Protein AF-A0A954F722-F1 (afdb_monomer)

Mean predicted aligned error: 10.71 Å

Nearest PDB structures (foldseek):
  1pp0-assembly4_D  TM=3.046E-01  e=8.384E-02  Volvariella volvacea
  2rci-assembly1_A  TM=2.139E-01  e=9.956E-02  unclassified
  3hpe-assembly1_B  TM=4.467E-01  e=3.676E+00  Helicobacter pylori
  8kgy-assembly1_D  TM=2.772E-01  e=5.812E+00  Homo sapiens

Solvent-accessible surface area (backbone atoms only — not comparable to full-atom values): 19849 Å² total; per-residue (Å²): 136,84,80,82,87,80,74,80,75,81,79,79,84,46,78,67,56,55,53,49,51,52,50,48,68,52,50,51,56,51,50,52,54,50,50,53,52,50,52,49,52,53,49,54,51,51,50,47,69,60,48,47,59,49,53,28,40,52,39,18,50,52,43,32,51,53,47,37,48,54,52,48,53,52,52,50,55,59,71,68,47,64,76,47,44,61,37,80,46,29,53,40,80,92,74,73,38,81,40,73,18,57,45,61,61,37,73,58,58,89,46,46,65,33,36,38,24,35,44,54,82,64,44,95,77,34,68,76,46,79,32,59,23,52,51,85,75,68,57,70,74,53,51,52,42,54,50,54,46,42,65,57,50,47,50,54,51,53,52,50,59,54,71,72,72,56,95,62,63,58,72,62,53,73,66,35,66,71,55,60,76,68,44,94,42,63,44,68,49,52,36,31,36,49,50,46,33,51,40,62,69,70,68,48,82,60,59,67,69,62,49,51,54,48,36,63,69,52,47,95,38,65,37,64,28,42,48,47,78,49,33,36,52,44,82,30,97,82,75,45,54,26,36,40,38,39,30,47,37,35,38,58,44,52,66,72,85,62,59,86,78,56,62,78,64,55,55,69,55,59,38,74,43,49,36,41,34,36,36,33,35,35,32,61,33,65,61,46,51,49,49,49,57,47,38,75,72,65,46,54,97,70,49,45,82,34,50,70,86,59,69,77,65,83,92,53,47,70,40,70,22,73,25,55,50,56,66,95,53,83,54,57,81,81,71,76,65,100,61,73,54,34,33,35,26,32,32,78,69,70,126

Structure (mmCIF, N/CA/C/O backbone):
data_AF-A0A954F722-F1
#
_entry.id   AF-A0A954F722-F1
#
loop_
_atom_site.group_PDB
_atom_site.id
_atom_site.type_symbol
_atom_site.label_atom_id
_atom_site.label_alt_id
_atom_site.label_comp_id
_atom_site.label_asym_id
_atom_site.label_entity_id
_atom_site.label_seq_id
_atom_site.pdbx_PDB_ins_code
_atom_site.Cartn_x
_atom_site.Cartn_y
_atom_site.Cartn_z
_atom_site.occupancy
_atom_site.B_iso_or_equiv
_atom_site.auth_seq_id
_atom_site.auth_comp_id
_atom_site.auth_asym_id
_atom_site.auth_atom_id
_atom_site.pdbx_PDB_model_num
ATOM 1 N N . MET A 1 1 ? -47.351 -34.836 75.016 1.00 43.53 1 MET A N 1
ATOM 2 C CA . MET A 1 1 ? -48.522 -33.966 75.263 1.00 43.53 1 MET A CA 1
ATOM 3 C C . MET A 1 1 ? -48.034 -32.526 75.286 1.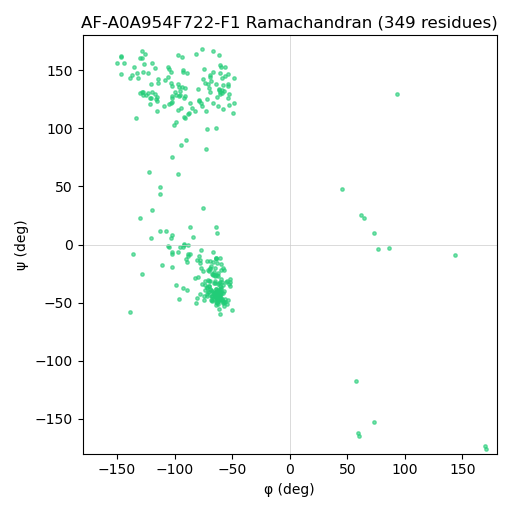00 43.53 1 MET A C 1
ATOM 5 O O . MET A 1 1 ? -47.292 -32.161 76.187 1.00 43.53 1 MET A O 1
ATOM 9 N N . LEU A 1 2 ? -48.337 -31.772 74.229 1.00 39.94 2 LEU A N 1
ATOM 10 C CA . LEU A 1 2 ? -47.940 -30.371 74.043 1.00 39.94 2 LEU A CA 1
ATOM 11 C C . LEU A 1 2 ? -48.764 -29.454 74.969 1.00 39.94 2 LEU A C 1
ATOM 13 O O . LEU A 1 2 ? -49.972 -29.676 75.087 1.00 39.94 2 LEU A O 1
ATOM 17 N N . PRO A 1 3 ? -48.168 -28.431 75.609 1.00 51.38 3 PRO A N 1
ATOM 18 C CA . PRO A 1 3 ? -48.923 -27.454 76.379 1.00 51.38 3 PRO A CA 1
ATOM 19 C C . PRO A 1 3 ? -49.673 -26.487 75.441 1.00 51.38 3 PRO A C 1
ATOM 21 O O . PRO A 1 3 ? -49.230 -26.230 74.319 1.00 51.38 3 PRO A O 1
ATOM 24 N N . PRO A 1 4 ? -50.818 -25.937 75.877 1.00 53.88 4 PRO A N 1
ATOM 25 C CA . PRO A 1 4 ? -51.680 -25.134 75.024 1.00 53.88 4 PRO A CA 1
ATOM 26 C C . PRO A 1 4 ? -51.121 -23.717 74.831 1.00 53.88 4 PRO A C 1
ATOM 28 O O . PRO A 1 4 ? -50.989 -22.939 75.776 1.00 53.88 4 PRO A O 1
ATOM 31 N N . LEU A 1 5 ? -50.884 -23.362 73.566 1.00 51.03 5 LEU A N 1
ATOM 32 C CA . LEU A 1 5 ? -50.462 -22.052 73.038 1.00 51.03 5 LEU A CA 1
ATOM 33 C C . LEU A 1 5 ? -51.484 -20.904 73.242 1.00 51.03 5 LEU A C 1
ATOM 35 O O . LEU A 1 5 ? -51.378 -19.851 72.620 1.00 51.03 5 LEU A O 1
ATOM 39 N N . SER A 1 6 ? -52.488 -21.057 74.111 1.00 50.72 6 SER A N 1
ATOM 40 C CA . SER A 1 6 ? -53.638 -20.141 74.185 1.00 50.72 6 SER A CA 1
ATOM 41 C C . SER A 1 6 ? -53.500 -18.979 75.181 1.00 50.72 6 SER A C 1
ATOM 43 O O . SER A 1 6 ? -54.409 -18.154 75.281 1.00 50.72 6 SER A O 1
ATOM 45 N N . ARG A 1 7 ? -52.383 -18.866 75.918 1.00 49.66 7 ARG A N 1
ATOM 46 C CA . ARG A 1 7 ? -52.214 -17.836 76.968 1.00 49.66 7 ARG A CA 1
ATOM 47 C C . ARG A 1 7 ? -51.353 -16.623 76.604 1.00 49.66 7 ARG A C 1
ATOM 49 O O . ARG A 1 7 ? -51.364 -15.664 77.366 1.00 49.66 7 ARG A O 1
ATOM 56 N N . PHE A 1 8 ? -50.688 -16.589 75.448 1.00 51.56 8 PHE A N 1
ATOM 57 C CA . PHE A 1 8 ? -49.766 -15.485 75.126 1.00 51.56 8 PHE A CA 1
ATOM 58 C C . PHE A 1 8 ? -50.404 -14.258 74.442 1.00 51.56 8 PHE A C 1
ATOM 60 O O . PHE A 1 8 ? -49.762 -13.220 74.335 1.00 51.56 8 PHE A O 1
ATOM 67 N N . LEU A 1 9 ? -51.677 -14.317 74.027 1.00 52.16 9 LEU A N 1
ATOM 68 C CA . LEU A 1 9 ? -52.292 -13.256 73.204 1.00 52.16 9 LEU A CA 1
ATOM 69 C C . LEU A 1 9 ? -53.234 -12.281 73.942 1.00 52.16 9 LEU A C 1
ATOM 71 O O . LEU A 1 9 ? -53.835 -11.426 73.300 1.00 52.16 9 LEU A O 1
ATOM 75 N N . ARG A 1 10 ? -53.379 -12.340 75.276 1.00 50.00 10 ARG A N 1
ATOM 76 C CA . ARG A 1 10 ? -54.323 -11.449 76.004 1.00 50.00 10 ARG A CA 1
ATOM 77 C C . ARG A 1 10 ? -53.739 -10.134 76.543 1.00 50.00 10 ARG A C 1
ATOM 79 O O . ARG A 1 10 ? -54.501 -9.335 77.076 1.00 50.00 10 ARG A O 1
ATOM 86 N N . GLY A 1 11 ? -52.440 -9.874 76.376 1.00 48.88 11 GLY A N 1
ATOM 87 C CA . GLY A 1 11 ? -51.783 -8.652 76.877 1.00 48.88 11 GLY A CA 1
ATOM 88 C C . GLY A 1 11 ? -51.764 -7.448 75.920 1.00 48.88 11 GLY A C 1
ATOM 89 O O . GLY A 1 11 ? -51.478 -6.335 76.346 1.00 48.88 11 GLY A O 1
ATOM 90 N N . LEU A 1 12 ? -52.088 -7.623 74.636 1.00 49.69 12 LEU A N 1
ATOM 91 C CA . LEU A 1 12 ? -51.960 -6.575 73.610 1.00 49.69 12 LEU A CA 1
ATOM 92 C C . LEU A 1 12 ? -53.299 -5.854 73.364 1.00 49.69 12 LEU A C 1
ATOM 94 O O . LEU A 1 12 ? -53.848 -5.889 72.270 1.00 49.69 12 LEU A O 1
ATOM 98 N N . ARG A 1 13 ? -53.864 -5.209 74.392 1.00 50.94 13 ARG A N 1
ATOM 99 C CA . ARG A 1 13 ? -55.090 -4.380 74.281 1.00 50.94 13 ARG A CA 1
ATOM 100 C C . ARG A 1 13 ? -54.812 -2.893 74.518 1.00 50.94 13 ARG A C 1
ATOM 102 O O . ARG A 1 13 ? -55.552 -2.197 75.200 1.00 50.94 13 ARG A O 1
ATOM 109 N N . SER A 1 14 ? -53.728 -2.399 73.929 1.00 59.19 14 SER A N 1
ATOM 110 C CA . SER A 1 14 ? -53.459 -0.967 73.792 1.00 59.19 14 SER A CA 1
ATOM 111 C C . SER A 1 14 ? -53.479 -0.627 72.298 1.00 59.19 14 SER A C 1
ATOM 113 O O . SER A 1 14 ? -52.711 -1.236 71.551 1.00 59.19 14 SER A O 1
ATOM 115 N N . PRO A 1 15 ? -54.312 0.324 71.827 1.00 61.09 15 PRO A N 1
ATOM 116 C CA . PRO A 1 15 ? -54.382 0.698 70.408 1.00 61.09 15 PRO A CA 1
ATOM 117 C C . PRO A 1 15 ? -53.023 1.145 69.842 1.00 61.09 15 PRO A C 1
ATOM 119 O O . PRO A 1 15 ? -52.772 1.006 68.650 1.00 61.09 15 PRO A O 1
ATOM 122 N N . ARG A 1 16 ? -52.094 1.580 70.705 1.00 67.94 16 ARG A N 1
ATOM 123 C CA . ARG A 1 16 ? -50.713 1.922 70.334 1.00 67.94 16 ARG A CA 1
ATOM 124 C C . ARG A 1 16 ? -49.864 0.701 69.952 1.00 67.94 16 ARG A C 1
ATOM 126 O O . ARG A 1 16 ? -49.007 0.815 69.086 1.00 67.94 16 ARG A O 1
ATOM 133 N N . HIS A 1 17 ? -50.117 -0.467 70.548 1.00 69.75 17 HIS A N 1
ATOM 134 C CA . HIS A 1 17 ? -49.372 -1.696 70.240 1.00 69.75 17 HIS A CA 1
ATOM 135 C C . HIS A 1 17 ? -49.804 -2.320 68.910 1.00 69.75 17 HIS A C 1
ATOM 137 O O . HIS A 1 17 ? -48.969 -2.866 68.195 1.00 69.75 17 HIS A O 1
ATOM 143 N N . ALA A 1 18 ? -51.087 -2.204 68.551 1.00 74.38 18 ALA A N 1
ATOM 144 C CA . ALA A 1 18 ? -51.580 -2.657 67.252 1.00 74.38 18 ALA A CA 1
ATOM 145 C C . ALA A 1 18 ? -50.967 -1.834 66.107 1.00 74.38 18 ALA A C 1
ATOM 147 O O . ALA A 1 18 ? -50.466 -2.408 65.147 1.00 74.38 18 ALA A O 1
ATOM 148 N N . VAL A 1 19 ? -50.923 -0.502 66.245 1.00 77.94 19 VAL A N 1
ATOM 149 C CA . VAL A 1 19 ? -50.275 0.388 65.264 1.00 77.94 19 VAL A CA 1
ATOM 150 C C . VAL A 1 19 ? -48.783 0.082 65.132 1.00 77.94 19 VAL A C 1
ATOM 152 O O . VAL A 1 19 ? -48.274 0.026 64.019 1.00 77.94 19 VAL A O 1
ATOM 155 N N . PHE A 1 20 ? -48.091 -0.181 66.245 1.00 81.69 20 PHE A N 1
ATOM 156 C CA . PHE A 1 20 ? -46.677 -0.559 66.219 1.00 81.69 20 PHE A CA 1
ATOM 157 C C . PHE A 1 20 ? -46.438 -1.885 65.484 1.00 81.69 20 PHE A C 1
ATOM 159 O O . PHE A 1 20 ? -45.536 -1.969 64.658 1.00 81.69 20 PHE A O 1
ATOM 166 N N . LEU A 1 21 ? -47.270 -2.902 65.731 1.00 80.44 21 LEU A N 1
ATOM 167 C CA . LEU A 1 21 ? -47.199 -4.182 65.022 1.00 80.44 21 LEU A CA 1
ATOM 168 C C . LEU A 1 21 ? -47.464 -4.020 63.525 1.00 80.44 21 LEU A C 1
ATOM 170 O O . LEU A 1 21 ? -46.718 -4.580 62.735 1.00 80.44 21 LEU A O 1
ATOM 174 N N . TYR A 1 22 ? -48.459 -3.224 63.127 1.00 80.56 22 TYR A N 1
ATOM 175 C CA . TYR A 1 22 ? -48.711 -2.932 61.712 1.00 80.56 22 TYR A CA 1
ATOM 176 C C . TYR A 1 22 ? -47.555 -2.168 61.058 1.00 80.56 22 TYR A C 1
ATOM 178 O O . TYR A 1 22 ? -47.130 -2.529 59.964 1.00 80.56 22 TYR A O 1
ATOM 186 N N . ALA A 1 23 ? -47.006 -1.156 61.733 1.00 81.00 23 ALA A N 1
ATOM 187 C CA . ALA A 1 23 ? -45.848 -0.416 61.242 1.00 81.00 23 ALA A CA 1
ATOM 188 C C . ALA A 1 23 ? -44.624 -1.331 61.093 1.00 81.00 23 ALA A C 1
ATOM 190 O O . ALA A 1 23 ? -43.962 -1.292 60.063 1.00 81.00 23 ALA A O 1
ATOM 191 N N . LEU A 1 24 ? -44.359 -2.204 62.068 1.00 87.19 24 LEU A N 1
ATOM 192 C CA . LEU A 1 24 ? -43.276 -3.186 62.005 1.00 87.19 24 LEU A CA 1
ATOM 193 C C . LEU A 1 24 ? -43.485 -4.182 60.855 1.00 87.19 24 LEU A C 1
ATOM 195 O O . LEU A 1 24 ? -42.548 -4.481 60.122 1.00 87.19 24 LEU A O 1
ATOM 199 N N . LEU A 1 25 ? -44.715 -4.665 60.673 1.00 88.62 25 LEU A N 1
ATOM 200 C CA . LEU A 1 25 ? -45.063 -5.655 59.653 1.00 88.62 25 LEU A CA 1
ATOM 201 C C . LEU A 1 25 ? -44.982 -5.087 58.227 1.00 88.62 25 LEU A C 1
ATOM 203 O O . LEU A 1 25 ? -44.836 -5.855 57.286 1.00 88.62 25 LEU A O 1
ATOM 207 N N . ILE A 1 26 ? -45.023 -3.760 58.071 1.00 85.25 26 ILE A N 1
ATOM 208 C CA . ILE A 1 26 ? -44.856 -3.069 56.784 1.00 85.25 26 ILE A CA 1
ATOM 209 C C . ILE A 1 26 ? -43.404 -2.603 56.580 1.00 85.25 26 ILE A C 1
ATOM 211 O O . ILE A 1 26 ? -42.826 -2.824 55.517 1.00 85.25 26 ILE A O 1
ATOM 215 N N . LEU A 1 27 ? -42.791 -1.979 57.589 1.00 88.88 27 LEU A N 1
ATOM 216 C CA . LEU A 1 27 ? -41.456 -1.380 57.480 1.00 88.88 27 LEU A CA 1
ATOM 217 C C . LEU A 1 27 ? -40.340 -2.427 57.445 1.00 88.88 27 LEU A C 1
ATOM 219 O O . LEU A 1 27 ? -39.344 -2.225 56.754 1.00 88.88 27 LEU A O 1
ATOM 223 N N . LEU A 1 28 ? -40.488 -3.542 58.167 1.00 89.69 28 LEU A N 1
ATOM 224 C CA . LEU A 1 28 ? -39.447 -4.567 58.242 1.00 89.69 28 LEU A CA 1
ATOM 225 C C . LEU A 1 28 ? -39.265 -5.296 56.899 1.00 89.69 28 LEU A C 1
ATOM 227 O O . LEU A 1 28 ? -38.128 -5.348 56.431 1.00 89.69 28 LEU A O 1
ATOM 231 N N . PRO A 1 29 ? -40.323 -5.774 56.209 1.00 87.69 29 PRO A N 1
ATOM 232 C CA . PRO A 1 29 ? -40.169 -6.324 54.865 1.00 87.69 29 PRO A CA 1
ATOM 233 C C . PRO A 1 29 ? -39.610 -5.302 53.876 1.00 87.69 29 PRO A C 1
ATOM 235 O O . PRO A 1 29 ? -38.709 -5.641 53.118 1.00 87.69 29 PRO A O 1
ATOM 238 N N . ALA A 1 30 ? -40.077 -4.048 53.912 1.00 89.12 30 ALA A N 1
ATOM 239 C CA . ALA A 1 30 ? -39.563 -2.995 53.035 1.00 89.12 30 ALA A CA 1
ATOM 240 C C . ALA A 1 30 ? -38.057 -2.750 53.242 1.00 89.12 30 ALA A C 1
ATOM 242 O O . ALA A 1 30 ? -37.320 -2.619 52.268 1.00 89.12 30 ALA A O 1
ATOM 243 N N . GLY A 1 31 ? -37.584 -2.755 54.492 1.00 91.88 31 GLY A N 1
ATOM 244 C CA . GLY A 1 31 ? -36.160 -2.646 54.810 1.00 91.88 31 GLY A CA 1
ATOM 245 C C . GLY A 1 31 ? -35.341 -3.846 54.330 1.00 91.88 31 GLY A C 1
ATOM 246 O O . GLY A 1 31 ? -34.264 -3.660 53.770 1.00 91.88 31 GLY A O 1
ATOM 247 N N . VAL A 1 32 ? -35.857 -5.069 54.493 1.00 91.88 32 VAL A N 1
ATOM 248 C CA . VAL A 1 32 ? -35.182 -6.294 54.025 1.00 91.88 32 VAL A CA 1
ATOM 249 C C . VAL A 1 32 ? -35.122 -6.344 52.497 1.00 91.88 32 VAL A C 1
ATOM 251 O O . VAL A 1 32 ? -34.046 -6.551 51.943 1.00 91.88 32 VAL A O 1
ATOM 254 N N . PHE A 1 33 ? -36.239 -6.103 51.804 1.00 92.12 33 PHE A N 1
ATOM 255 C CA . PHE A 1 33 ? -36.268 -6.064 50.338 1.00 92.12 33 PHE A CA 1
ATOM 256 C C . PHE A 1 33 ? -35.417 -4.921 49.781 1.00 92.12 33 PHE A C 1
ATOM 258 O O . PHE A 1 33 ? -34.682 -5.131 48.822 1.00 92.12 33 PHE A O 1
ATOM 265 N N . GLY A 1 34 ? -35.462 -3.739 50.403 1.00 92.56 34 GLY A N 1
ATOM 266 C CA . GLY A 1 34 ? -34.610 -2.613 50.028 1.00 92.56 34 GLY A CA 1
ATOM 267 C C . GLY A 1 34 ? -33.123 -2.916 50.214 1.00 92.56 34 GLY A C 1
ATOM 268 O O . GLY A 1 34 ? -32.325 -2.601 49.337 1.00 92.56 34 GLY A O 1
ATOM 269 N N . GLY A 1 35 ? -32.752 -3.580 51.313 1.00 92.81 35 GLY A N 1
ATOM 270 C CA . GLY A 1 35 ? -31.377 -4.010 51.573 1.00 92.81 35 GLY A CA 1
ATOM 271 C C . GLY A 1 35 ? -30.871 -5.040 50.562 1.00 92.81 35 GLY A C 1
ATOM 272 O O . GLY A 1 35 ? -29.786 -4.868 50.015 1.00 92.81 35 GLY A O 1
ATOM 273 N N . LEU A 1 36 ? -31.675 -6.065 50.260 1.00 92.12 36 LEU A N 1
ATOM 274 C CA . LEU A 1 36 ? -31.330 -7.084 49.260 1.00 92.12 36 LEU A CA 1
ATOM 275 C C . LEU A 1 36 ? -31.203 -6.486 47.853 1.00 92.12 36 LEU A C 1
ATOM 277 O O . LEU A 1 36 ? -30.236 -6.776 47.153 1.00 92.12 36 LEU A O 1
ATOM 281 N N . LEU A 1 37 ? -32.137 -5.613 47.457 1.00 93.06 37 LEU A N 1
ATOM 282 C CA . LEU A 1 37 ? -32.077 -4.917 46.169 1.00 93.06 37 LEU A CA 1
ATOM 283 C C . LEU A 1 37 ? -30.829 -4.031 46.076 1.00 93.06 37 LEU A C 1
ATOM 285 O O . LEU A 1 37 ? -30.165 -4.001 45.045 1.00 93.06 37 LEU A O 1
ATOM 289 N N . TRP A 1 38 ? -30.486 -3.333 47.160 1.00 91.94 38 TRP A N 1
ATOM 290 C CA . TRP A 1 38 ? -29.284 -2.508 47.223 1.00 91.94 38 TRP A CA 1
ATOM 291 C C . TRP A 1 38 ? -27.999 -3.332 47.093 1.00 91.94 38 TRP A C 1
ATOM 293 O O . TRP A 1 38 ? -27.088 -2.936 46.366 1.00 91.94 38 TRP A O 1
ATOM 303 N N . GLU A 1 39 ? -27.909 -4.480 47.769 1.00 92.94 39 GLU A N 1
ATOM 304 C CA . GLU A 1 39 ? -26.758 -5.378 47.625 1.00 92.94 39 GLU A CA 1
ATOM 305 C C . GLU A 1 39 ? -26.635 -5.930 46.206 1.00 92.94 39 GLU A C 1
ATOM 307 O O . GLU A 1 39 ? -25.526 -5.950 45.668 1.00 92.94 39 GLU A O 1
ATOM 312 N N . GLN A 1 40 ? -27.756 -6.301 45.582 1.00 90.88 40 GLN A N 1
ATOM 313 C CA . GLN A 1 40 ? -27.775 -6.773 44.201 1.00 90.88 40 GLN A CA 1
ATOM 314 C C . GLN A 1 40 ? -27.315 -5.681 43.226 1.00 90.88 40 GLN A C 1
ATOM 316 O O . GLN A 1 40 ? -26.377 -5.905 42.468 1.00 90.88 40 GLN A O 1
ATOM 321 N N . LEU A 1 41 ? -27.871 -4.467 43.320 1.00 89.12 41 LEU A N 1
ATOM 322 C CA . LEU A 1 41 ? -27.448 -3.324 42.501 1.00 89.12 41 LEU A CA 1
ATOM 323 C C . LEU A 1 41 ? -25.954 -3.025 42.664 1.00 89.12 41 LEU A C 1
ATOM 325 O O . LEU A 1 41 ? -25.254 -2.741 41.695 1.00 89.12 41 LEU A O 1
ATOM 329 N N . ARG A 1 42 ? -25.438 -3.118 43.893 1.00 90.19 42 ARG A N 1
ATOM 330 C CA . ARG A 1 42 ? -24.021 -2.874 44.176 1.00 90.19 42 ARG A CA 1
ATOM 331 C C . ARG A 1 42 ? -23.119 -3.973 43.613 1.00 90.19 42 ARG A C 1
ATOM 333 O O . ARG A 1 42 ? -21.996 -3.673 43.207 1.00 90.19 42 ARG A O 1
ATOM 340 N N . ALA A 1 43 ? -23.573 -5.224 43.621 1.00 88.69 43 ALA A N 1
ATOM 341 C CA . ALA A 1 43 ? -22.857 -6.340 43.013 1.00 88.69 43 ALA A CA 1
ATOM 342 C C . ALA A 1 43 ? -22.821 -6.202 41.483 1.00 88.69 43 ALA A C 1
ATOM 344 O O . ALA A 1 43 ? -21.734 -6.248 40.907 1.00 88.69 43 ALA A O 1
ATOM 345 N N . ASP A 1 44 ? -23.964 -5.917 40.857 1.00 85.94 44 ASP A N 1
ATOM 346 C CA . ASP A 1 44 ? -24.085 -5.732 39.407 1.00 85.94 44 ASP A CA 1
ATOM 347 C C . ASP A 1 44 ? -23.248 -4.538 38.921 1.00 85.94 44 ASP A C 1
ATOM 349 O O . ASP A 1 44 ? -22.522 -4.631 37.926 1.00 85.94 44 ASP A O 1
ATOM 353 N N . GLN A 1 45 ? -23.255 -3.431 39.672 1.00 85.12 45 GLN A N 1
ATOM 354 C CA . GLN A 1 45 ? -22.431 -2.261 39.372 1.00 85.12 45 GLN A CA 1
ATOM 355 C C . GLN A 1 45 ? -20.933 -2.585 39.459 1.00 85.12 45 GLN A C 1
ATOM 357 O O . GLN A 1 45 ? -20.166 -2.190 38.582 1.00 85.12 45 GLN A O 1
ATOM 362 N N . ARG A 1 46 ? -20.493 -3.321 40.491 1.00 85.56 46 ARG A N 1
ATOM 363 C CA . ARG A 1 46 ? -19.085 -3.739 40.621 1.00 85.56 46 ARG A CA 1
ATOM 364 C C . ARG A 1 46 ? -18.663 -4.644 39.477 1.00 85.56 46 ARG A C 1
ATOM 366 O O . ARG A 1 46 ? -17.610 -4.414 38.893 1.00 85.56 46 ARG A O 1
ATOM 373 N N . GLN A 1 47 ? -19.496 -5.625 39.140 1.00 85.88 47 GLN A N 1
ATOM 374 C CA . GLN A 1 47 ? -19.225 -6.519 38.026 1.00 85.88 47 GLN A CA 1
ATOM 375 C C . GLN A 1 47 ? -19.074 -5.724 36.725 1.00 85.88 47 GLN A C 1
ATOM 377 O O . GLN A 1 47 ? -18.075 -5.885 36.035 1.00 85.88 47 GLN A O 1
ATOM 382 N N . THR A 1 48 ? -19.995 -4.799 36.448 1.00 83.06 48 THR A N 1
ATOM 383 C CA . THR A 1 48 ? -19.964 -3.949 35.247 1.00 83.06 48 THR A CA 1
ATOM 384 C C . THR A 1 48 ? -18.697 -3.089 35.178 1.00 83.06 48 THR A C 1
ATOM 386 O O . THR A 1 48 ? -18.037 -3.029 34.141 1.00 83.06 48 THR A O 1
ATOM 389 N N . LEU A 1 49 ? -18.302 -2.466 36.293 1.00 82.12 49 LEU A N 1
ATOM 390 C CA . LEU A 1 49 ? -17.086 -1.647 36.369 1.00 82.12 49 LEU A CA 1
ATOM 391 C C . LEU A 1 49 ? -15.797 -2.456 36.152 1.00 82.12 49 LEU A C 1
ATOM 393 O O . LEU A 1 49 ? -14.796 -1.900 35.700 1.00 82.12 49 LEU A O 1
ATOM 397 N N . GLU A 1 50 ? -15.805 -3.755 36.449 1.00 86.88 50 GLU A N 1
ATOM 398 C CA . GLU A 1 50 ? -14.654 -4.637 36.246 1.00 86.88 50 GLU A CA 1
ATOM 399 C C . GLU A 1 50 ? -14.624 -5.281 34.853 1.00 86.88 50 GLU A C 1
ATOM 401 O O . GLU A 1 50 ? -13.544 -5.412 34.264 1.00 86.88 50 GLU A O 1
ATOM 406 N N . THR A 1 51 ? -15.779 -5.691 34.319 1.00 91.00 51 THR A N 1
ATOM 407 C CA . THR A 1 51 ? -15.867 -6.425 33.048 1.00 91.00 51 THR A CA 1
ATOM 408 C C . THR A 1 51 ? -15.784 -5.499 31.847 1.00 91.00 51 THR A C 1
ATOM 410 O O . THR A 1 51 ? -14.982 -5.756 30.948 1.00 91.00 51 THR A O 1
ATOM 413 N N . VAL A 1 52 ? -16.523 -4.385 31.846 1.00 92.06 52 VAL A N 1
ATOM 414 C CA . VAL A 1 52 ? -16.632 -3.515 30.666 1.00 92.06 52 VAL A CA 1
ATOM 415 C C . VAL A 1 52 ? -15.264 -2.987 30.212 1.00 92.06 52 VAL A C 1
ATOM 417 O O . VAL A 1 52 ? -14.936 -3.147 29.037 1.00 92.06 52 VAL A O 1
ATOM 420 N N . PRO A 1 53 ? -14.375 -2.460 31.081 1.00 93.31 53 PRO A N 1
ATOM 421 C CA . PRO A 1 53 ? -13.063 -1.997 30.626 1.00 93.31 53 PRO A CA 1
ATOM 422 C C . PRO A 1 53 ? -12.182 -3.107 30.043 1.00 93.31 53 PRO A C 1
ATOM 424 O O . PRO A 1 53 ? -11.263 -2.818 29.277 1.00 93.31 53 PRO A O 1
ATOM 427 N N . ARG A 1 54 ? -12.381 -4.371 30.443 1.00 93.12 54 ARG A N 1
ATOM 428 C CA . ARG A 1 54 ? -11.674 -5.513 29.839 1.00 93.12 54 ARG A CA 1
ATOM 429 C C . ARG A 1 54 ? -12.249 -5.815 28.462 1.00 93.12 54 ARG A C 1
ATOM 431 O O . ARG A 1 54 ? -11.487 -5.865 27.508 1.00 93.12 54 ARG A O 1
ATOM 438 N N . GLU A 1 55 ? -13.571 -5.892 28.343 1.00 94.00 55 GLU A N 1
ATOM 439 C CA . GLU A 1 55 ? -14.254 -6.133 27.068 1.00 94.00 55 GLU A CA 1
ATOM 440 C C . GLU A 1 55 ? -13.914 -5.078 26.011 1.00 94.00 55 GLU A C 1
ATOM 442 O O . GLU A 1 55 ? -13.654 -5.424 24.859 1.00 94.00 55 GLU A O 1
ATOM 447 N N . VAL A 1 56 ? -13.862 -3.798 26.396 1.00 95.81 56 VAL A N 1
ATOM 448 C CA . VAL A 1 56 ? -13.505 -2.707 25.479 1.00 95.81 56 VAL A CA 1
ATOM 449 C C . VAL A 1 56 ? -12.043 -2.803 25.039 1.00 95.81 56 VAL A C 1
ATOM 451 O O . VAL A 1 56 ? -11.749 -2.611 23.861 1.00 95.81 56 VAL A O 1
ATOM 454 N N . ARG A 1 57 ? -11.119 -3.150 25.948 1.00 96.12 57 ARG A N 1
ATOM 455 C CA . ARG A 1 57 ? -9.705 -3.388 25.601 1.00 96.12 57 ARG A CA 1
ATOM 456 C C . ARG A 1 57 ? -9.532 -4.596 24.688 1.00 96.12 57 ARG A C 1
ATOM 458 O O . ARG A 1 57 ? -8.781 -4.517 23.721 1.00 96.12 57 ARG A O 1
ATOM 465 N N . ASP A 1 58 ? -10.247 -5.683 24.948 1.00 96.31 58 ASP A N 1
ATOM 466 C CA . ASP A 1 58 ? -10.206 -6.876 24.105 1.00 96.31 58 ASP A CA 1
ATOM 467 C C . ASP A 1 58 ? -10.772 -6.586 22.711 1.00 96.31 58 ASP A C 1
ATOM 469 O O . ASP A 1 58 ? -10.187 -6.994 21.709 1.00 96.31 58 ASP A O 1
ATOM 473 N N . ALA A 1 59 ? -11.866 -5.828 22.621 1.00 96.50 59 ALA A N 1
ATOM 474 C CA . ALA A 1 59 ? -12.443 -5.390 21.353 1.00 96.50 59 ALA A CA 1
ATOM 475 C C . ALA A 1 59 ? -11.491 -4.479 20.562 1.00 96.50 59 ALA A C 1
ATOM 477 O O . ALA A 1 59 ? -11.275 -4.698 19.370 1.00 96.50 59 ALA A O 1
ATOM 478 N N . ALA A 1 60 ? -10.867 -3.514 21.239 1.00 96.56 60 ALA A N 1
ATOM 479 C CA . ALA A 1 60 ? -9.814 -2.670 20.687 1.00 96.56 60 ALA A CA 1
ATOM 480 C C . ALA A 1 60 ? -8.638 -3.507 20.145 1.00 96.56 60 ALA A C 1
ATOM 482 O O . ALA A 1 60 ? -8.212 -3.323 19.003 1.00 96.56 60 ALA A O 1
ATOM 483 N N . ASN A 1 61 ? -8.169 -4.494 20.908 1.00 95.81 61 ASN A N 1
ATOM 484 C CA . ASN A 1 61 ? -7.103 -5.394 20.474 1.00 95.81 61 ASN A CA 1
ATOM 485 C C . ASN A 1 61 ? -7.501 -6.214 19.239 1.00 95.81 61 ASN A C 1
ATOM 487 O O . ASN A 1 61 ? -6.722 -6.285 18.289 1.00 95.81 61 ASN A O 1
ATOM 491 N N . ARG A 1 62 ? -8.711 -6.795 19.211 1.00 96.12 62 ARG A N 1
ATOM 492 C CA . ARG A 1 62 ? -9.217 -7.541 18.043 1.00 96.12 62 ARG A CA 1
ATOM 493 C C . ARG A 1 62 ? -9.294 -6.659 16.799 1.00 96.12 62 ARG A C 1
ATOM 495 O O . ARG A 1 62 ? -8.813 -7.065 15.744 1.00 96.12 62 ARG A O 1
ATOM 502 N N . LEU A 1 63 ? -9.829 -5.444 16.936 1.00 96.31 63 LEU A N 1
ATOM 503 C CA . LEU A 1 63 ? -9.865 -4.455 15.858 1.00 96.31 63 LEU A CA 1
ATOM 504 C C . LEU A 1 63 ? -8.457 -4.155 15.335 1.00 96.31 63 LEU A C 1
ATOM 506 O O . LEU A 1 63 ? -8.225 -4.218 14.131 1.00 96.31 63 LEU A O 1
ATOM 510 N N . GLY A 1 64 ? -7.510 -3.872 16.233 1.00 94.62 64 GLY A N 1
ATOM 511 C CA . GLY A 1 64 ? -6.130 -3.572 15.863 1.00 94.62 64 GLY A CA 1
ATOM 512 C C . GLY A 1 64 ? -5.413 -4.744 15.191 1.00 94.62 64 GLY A C 1
ATOM 513 O O . GLY A 1 64 ? -4.636 -4.533 14.263 1.00 94.62 64 GLY A O 1
ATOM 514 N N . ILE A 1 65 ? -5.652 -5.982 15.632 1.00 94.81 65 ILE A N 1
ATOM 515 C CA . ILE A 1 65 ? -5.088 -7.187 15.003 1.00 94.81 65 ILE A CA 1
ATOM 516 C C . ILE A 1 65 ? -5.619 -7.339 13.575 1.00 94.81 65 ILE A C 1
ATOM 518 O O . ILE A 1 65 ? -4.824 -7.446 12.641 1.00 94.81 65 ILE A O 1
ATOM 522 N N . GLU A 1 66 ? -6.938 -7.298 13.390 1.00 95.94 66 GLU A N 1
ATOM 523 C CA . GLU A 1 66 ? -7.553 -7.520 12.079 1.00 95.94 66 GLU A CA 1
ATOM 524 C C . GLU A 1 66 ? -7.267 -6.384 11.089 1.00 95.94 66 GLU A C 1
ATOM 526 O O . GLU A 1 66 ? -6.977 -6.641 9.919 1.00 95.94 66 GLU A O 1
ATOM 531 N N . ALA A 1 67 ? -7.263 -5.132 11.551 1.00 94.44 67 ALA A N 1
ATOM 532 C CA . ALA A 1 67 ? -6.897 -3.990 10.718 1.00 94.44 67 ALA A CA 1
ATOM 533 C C . ALA A 1 67 ? -5.439 -4.081 10.236 1.00 94.44 67 ALA A C 1
ATOM 535 O O . ALA A 1 67 ? -5.168 -3.951 9.041 1.00 94.44 67 ALA A O 1
ATOM 536 N N . ARG A 1 68 ? -4.496 -4.383 11.142 1.00 92.06 68 ARG A N 1
ATOM 537 C CA . ARG A 1 68 ? -3.076 -4.558 10.791 1.00 92.06 68 ARG A CA 1
ATOM 538 C C . ARG A 1 68 ? -2.848 -5.742 9.868 1.00 92.06 68 ARG A C 1
ATOM 540 O O . ARG A 1 68 ? -2.031 -5.641 8.956 1.00 92.06 68 ARG A O 1
ATOM 547 N N . ARG A 1 69 ? -3.575 -6.845 10.073 1.00 93.44 69 ARG A N 1
ATOM 548 C CA . ARG A 1 69 ? -3.551 -7.991 9.161 1.00 93.44 69 ARG A CA 1
ATOM 549 C C . ARG A 1 69 ? -3.953 -7.558 7.754 1.00 93.44 69 ARG A C 1
ATOM 551 O O . ARG A 1 69 ? -3.196 -7.796 6.827 1.00 93.44 69 ARG A O 1
ATOM 558 N N . ARG A 1 70 ? -5.067 -6.835 7.600 1.00 94.19 70 ARG A N 1
ATOM 559 C CA . ARG A 1 70 ? -5.541 -6.368 6.287 1.00 94.19 70 ARG A CA 1
ATOM 560 C C . ARG A 1 70 ? -4.559 -5.419 5.594 1.00 94.19 70 ARG A C 1
ATOM 562 O O . ARG A 1 70 ? -4.357 -5.542 4.391 1.00 94.19 70 ARG A O 1
ATOM 569 N N . ILE A 1 71 ? -3.921 -4.518 6.344 1.00 91.38 71 ILE A N 1
ATOM 570 C CA . ILE A 1 71 ? -2.861 -3.644 5.813 1.00 91.38 71 ILE A CA 1
ATOM 571 C C . ILE A 1 71 ? -1.666 -4.484 5.347 1.00 91.38 71 ILE A C 1
ATOM 573 O O . ILE A 1 71 ? -1.186 -4.301 4.233 1.00 91.38 71 ILE A O 1
ATOM 577 N N . ARG A 1 72 ? -1.198 -5.429 6.170 1.00 90.44 72 ARG A N 1
ATOM 578 C CA . ARG A 1 72 ? -0.063 -6.297 5.829 1.00 90.44 72 ARG A CA 1
ATOM 579 C C . ARG A 1 72 ? -0.359 -7.187 4.627 1.00 90.44 72 ARG A C 1
ATOM 581 O O . ARG A 1 72 ? 0.519 -7.353 3.791 1.00 90.44 72 ARG A O 1
ATOM 588 N N . ASP A 1 73 ? -1.570 -7.724 4.532 1.00 92.31 73 ASP A N 1
ATOM 589 C CA . ASP A 1 73 ? -2.008 -8.548 3.406 1.00 92.31 73 ASP A CA 1
ATOM 590 C C . ASP A 1 73 ? -2.000 -7.720 2.108 1.00 92.31 73 ASP A C 1
ATOM 592 O O . ASP A 1 73 ? -1.475 -8.177 1.094 1.00 92.31 73 ASP A O 1
ATOM 596 N N . LEU A 1 74 ? -2.496 -6.475 2.152 1.00 93.12 74 LEU A N 1
ATOM 597 C CA . LEU A 1 74 ? -2.464 -5.549 1.014 1.00 93.12 74 LEU A CA 1
ATOM 598 C C . LEU A 1 74 ? -1.027 -5.198 0.599 1.00 93.12 74 LEU A C 1
ATOM 600 O O . LEU A 1 74 ? -0.668 -5.330 -0.569 1.00 93.12 74 LEU A O 1
ATOM 604 N N . LEU A 1 75 ? -0.193 -4.792 1.560 1.00 90.00 75 LEU A N 1
ATOM 605 C CA . LEU A 1 75 ? 1.213 -4.463 1.317 1.00 90.00 75 LEU A CA 1
ATOM 606 C C . LEU A 1 75 ? 2.002 -5.673 0.805 1.00 90.00 75 LEU A C 1
ATOM 608 O O . LEU A 1 75 ? 2.826 -5.532 -0.091 1.00 90.00 75 LEU A O 1
ATOM 612 N N . GLY A 1 76 ? 1.744 -6.860 1.355 1.00 89.38 76 GLY A N 1
ATOM 613 C CA . GLY A 1 76 ? 2.380 -8.108 0.948 1.00 89.38 76 GLY A CA 1
ATOM 614 C C . GLY A 1 76 ? 2.000 -8.513 -0.473 1.00 89.38 76 GLY A C 1
ATOM 615 O O . GLY A 1 76 ? 2.878 -8.891 -1.245 1.00 89.38 76 GLY A O 1
ATOM 616 N N . ALA A 1 77 ? 0.723 -8.376 -0.840 1.00 91.12 77 ALA A N 1
ATOM 617 C CA . ALA A 1 77 ? 0.257 -8.633 -2.199 1.00 91.12 77 ALA A CA 1
ATOM 618 C C . ALA A 1 77 ? 0.928 -7.695 -3.215 1.00 91.12 77 ALA A C 1
ATOM 620 O O . ALA A 1 77 ? 1.420 -8.153 -4.245 1.00 91.12 77 ALA A O 1
ATOM 621 N N . GLU A 1 78 ? 1.023 -6.399 -2.912 1.00 91.19 78 GLU A N 1
ATOM 622 C CA . GLU A 1 78 ? 1.678 -5.443 -3.812 1.00 91.19 78 GLU A CA 1
ATOM 623 C C . GLU A 1 78 ? 3.208 -5.566 -3.817 1.00 91.19 78 GLU A C 1
ATOM 625 O O . GLU A 1 78 ? 3.836 -5.358 -4.853 1.00 91.19 78 GLU A O 1
ATOM 630 N N . ALA A 1 79 ? 3.835 -5.963 -2.706 1.00 86.25 79 ALA A N 1
ATOM 631 C CA . ALA A 1 79 ? 5.270 -6.249 -2.670 1.00 86.25 79 ALA A CA 1
ATOM 632 C C . ALA A 1 79 ? 5.643 -7.454 -3.552 1.00 86.25 79 ALA A C 1
ATOM 634 O O . ALA A 1 79 ? 6.733 -7.478 -4.126 1.00 86.25 79 ALA A O 1
ATOM 635 N N . GLN A 1 80 ? 4.734 -8.428 -3.680 1.00 88.38 80 GLN A N 1
ATOM 636 C CA . GLN A 1 80 ? 4.884 -9.599 -4.548 1.00 88.38 80 GLN A CA 1
ATOM 637 C C . GLN A 1 80 ? 4.558 -9.316 -6.020 1.00 88.38 80 GLN A C 1
ATOM 639 O O . GLN A 1 80 ? 4.890 -10.136 -6.876 1.00 88.38 80 GLN A O 1
ATOM 644 N N . ARG A 1 81 ? 3.935 -8.172 -6.339 1.00 90.69 81 ARG A N 1
ATOM 645 C CA . ARG A 1 81 ? 3.629 -7.804 -7.724 1.00 90.69 81 ARG A CA 1
ATOM 646 C C . ARG A 1 81 ? 4.924 -7.699 -8.541 1.00 90.69 81 ARG A C 1
ATOM 648 O O . ARG A 1 81 ? 5.834 -6.978 -8.106 1.00 90.69 81 ARG A O 1
ATOM 655 N N . PRO A 1 82 ? 5.019 -8.342 -9.718 1.00 90.50 82 PRO A N 1
ATOM 656 C CA . PRO A 1 82 ? 6.165 -8.190 -10.605 1.00 90.50 82 PRO A CA 1
ATOM 657 C C . PRO A 1 82 ? 6.446 -6.713 -10.898 1.00 90.50 82 PRO A C 1
ATOM 659 O O . PRO A 1 82 ? 5.553 -5.964 -11.285 1.00 90.50 82 PRO A O 1
ATOM 662 N N . PHE A 1 83 ? 7.696 -6.282 -10.720 1.00 90.19 83 PHE A N 1
ATOM 663 C CA . PHE A 1 83 ? 8.088 -4.891 -10.989 1.00 90.19 83 PHE A CA 1
ATOM 664 C C . PHE A 1 83 ? 7.889 -4.515 -12.469 1.00 90.19 83 PHE A C 1
ATOM 666 O O . PHE A 1 83 ? 7.701 -3.348 -12.795 1.00 90.19 83 PHE A O 1
ATOM 673 N N . THR A 1 84 ? 7.893 -5.501 -13.370 1.00 88.94 84 THR A N 1
ATOM 674 C CA . THR A 1 84 ? 7.671 -5.305 -14.807 1.00 88.94 84 THR A CA 1
ATOM 675 C C . THR A 1 84 ? 6.258 -4.823 -15.131 1.00 88.94 84 THR A C 1
ATOM 677 O O . THR A 1 84 ? 6.068 -4.164 -16.149 1.00 88.94 84 THR A O 1
ATOM 680 N N . GLU A 1 85 ? 5.280 -5.079 -14.253 1.00 90.56 85 GLU A N 1
ATOM 681 C CA . GLU A 1 85 ? 3.901 -4.607 -14.427 1.00 90.56 85 GLU A CA 1
ATOM 682 C C . GLU A 1 85 ? 3.768 -3.082 -14.265 1.00 90.56 85 GLU A C 1
ATOM 684 O O . GLU A 1 85 ? 2.752 -2.515 -14.655 1.00 90.56 85 GLU A O 1
ATOM 689 N N . TYR A 1 86 ? 4.773 -2.394 -13.715 1.00 89.88 86 TYR A N 1
ATOM 690 C CA . TYR A 1 86 ? 4.760 -0.938 -13.515 1.00 89.88 86 TYR A CA 1
ATOM 691 C C . TYR A 1 86 ? 5.191 -0.137 -14.756 1.00 89.88 86 TYR A C 1
ATOM 693 O O . TYR A 1 86 ? 5.300 1.084 -14.687 1.00 89.88 86 TYR A O 1
ATOM 701 N N . ALA A 1 87 ? 5.399 -0.799 -15.896 1.00 86.25 87 ALA A N 1
ATOM 702 C CA . ALA A 1 87 ? 5.593 -0.150 -17.190 1.00 86.25 87 ALA A CA 1
ATOM 703 C C . ALA A 1 87 ? 4.287 -0.105 -17.993 1.00 86.25 87 ALA A C 1
ATOM 705 O O . ALA A 1 87 ? 3.359 -0.860 -17.741 1.00 86.25 87 ALA A O 1
ATOM 706 N N . ASP A 1 88 ? 4.208 0.740 -19.019 1.00 81.75 88 ASP A N 1
ATOM 707 C CA . ASP A 1 88 ? 3.029 0.814 -19.896 1.00 81.75 88 ASP A CA 1
ATOM 708 C C . ASP A 1 88 ? 2.688 -0.495 -20.611 1.00 81.75 88 ASP A C 1
ATOM 710 O O . ASP A 1 88 ? 1.515 -0.809 -20.856 1.00 81.75 88 ASP A O 1
ATOM 714 N N . TYR A 1 89 ? 3.727 -1.256 -20.923 1.00 82.56 89 TYR A N 1
ATOM 715 C CA . TYR A 1 89 ? 3.650 -2.539 -21.583 1.00 82.56 89 TYR A CA 1
ATOM 716 C C . TYR A 1 89 ? 4.600 -3.507 -20.902 1.00 82.56 89 TYR A C 1
ATOM 718 O O . TYR A 1 89 ? 5.691 -3.121 -20.485 1.00 82.56 89 TYR A O 1
ATOM 726 N N . GLU A 1 90 ? 4.202 -4.768 -20.859 1.00 82.44 90 GLU A N 1
ATOM 727 C CA . GLU A 1 90 ? 5.017 -5.856 -20.344 1.00 82.44 90 GLU A CA 1
ATOM 728 C C . GLU A 1 90 ? 5.277 -6.899 -21.427 1.00 82.44 90 GLU A C 1
ATOM 730 O O . GLU A 1 90 ? 4.517 -7.040 -22.389 1.00 82.44 90 GLU A O 1
ATOM 735 N N . TRP A 1 91 ? 6.365 -7.641 -21.253 1.00 81.69 91 TRP A N 1
ATOM 736 C CA . TRP A 1 91 ? 6.638 -8.826 -22.048 1.00 81.69 91 TRP A CA 1
ATOM 737 C C . TRP A 1 91 ? 6.054 -10.046 -21.358 1.00 81.69 91 TRP A C 1
ATOM 739 O O . TRP A 1 91 ? 6.364 -10.293 -20.191 1.00 81.69 91 TRP A O 1
ATOM 749 N N . VAL A 1 92 ? 5.261 -10.820 -22.096 1.00 81.44 92 VAL A N 1
ATOM 750 C CA . VAL A 1 92 ? 4.668 -12.070 -21.626 1.00 81.44 92 VAL A CA 1
ATOM 751 C C . VAL A 1 92 ? 5.515 -13.232 -22.152 1.00 81.44 92 VAL A C 1
ATOM 753 O O . VAL A 1 92 ? 5.416 -13.565 -23.337 1.00 81.44 92 VAL A O 1
ATOM 756 N N . PRO A 1 93 ? 6.330 -13.895 -21.304 1.00 75.50 93 PRO A N 1
ATOM 757 C CA . PRO A 1 93 ? 7.239 -14.943 -21.769 1.00 75.50 93 PRO A CA 1
ATOM 758 C C . PRO A 1 93 ? 6.512 -16.135 -22.396 1.00 75.50 93 PRO A C 1
ATOM 760 O O . PRO A 1 93 ? 7.018 -16.745 -23.332 1.00 75.50 93 PRO A O 1
ATOM 763 N N . SER A 1 94 ? 5.309 -16.461 -21.909 1.00 75.31 94 SER A N 1
ATOM 764 C CA . SER A 1 94 ? 4.542 -17.626 -22.369 1.00 75.31 94 SER A CA 1
ATOM 765 C C . SER A 1 94 ? 4.013 -17.492 -23.796 1.00 75.31 94 SER A C 1
ATOM 767 O O . SER A 1 94 ? 3.884 -18.500 -24.488 1.00 75.31 94 SER A O 1
ATOM 769 N N . SER A 1 95 ? 3.709 -16.272 -24.238 1.00 75.25 95 SER A N 1
ATOM 770 C CA . SER A 1 95 ? 3.253 -15.978 -25.599 1.00 75.25 95 SER A CA 1
ATOM 771 C C . SER A 1 95 ? 4.326 -15.325 -26.463 1.00 75.25 95 SER A C 1
ATOM 773 O O . SER A 1 95 ? 4.058 -15.074 -27.635 1.00 75.25 95 SER A O 1
ATOM 775 N N . ALA A 1 96 ? 5.513 -15.064 -25.899 1.00 73.69 96 ALA A N 1
ATOM 776 C CA . ALA A 1 96 ? 6.594 -14.314 -26.531 1.00 73.69 96 ALA A CA 1
ATOM 777 C C . ALA A 1 96 ? 6.073 -13.038 -27.213 1.00 73.69 96 ALA A C 1
ATOM 779 O O . ALA A 1 96 ? 6.338 -12.789 -28.386 1.00 73.69 96 ALA A O 1
ATOM 780 N N . SER A 1 97 ? 5.253 -12.273 -26.487 1.00 77.19 97 SER A N 1
ATOM 781 C CA . SER A 1 97 ? 4.571 -11.109 -27.041 1.00 77.19 97 SER A CA 1
ATOM 782 C C . SER A 1 97 ? 4.456 -9.977 -26.032 1.00 77.19 97 SER A C 1
ATOM 784 O O . SER A 1 97 ? 4.408 -10.187 -24.818 1.00 77.19 97 SER A O 1
ATOM 786 N N . GLN A 1 98 ? 4.313 -8.766 -26.557 1.00 82.69 98 GLN A N 1
ATOM 787 C CA . GLN A 1 98 ? 3.944 -7.595 -25.777 1.00 82.69 98 GLN A CA 1
ATOM 788 C C . GLN A 1 98 ? 2.478 -7.670 -25.325 1.00 82.69 98 GLN A C 1
ATOM 790 O O . GLN A 1 98 ? 1.585 -7.986 -26.113 1.00 82.69 98 GLN A O 1
ATOM 795 N N . ALA A 1 99 ? 2.227 -7.295 -24.075 1.00 84.31 99 ALA A N 1
ATOM 796 C CA . ALA A 1 99 ? 0.899 -7.030 -23.541 1.00 84.31 99 ALA A CA 1
ATOM 797 C C . ALA A 1 99 ? 0.848 -5.636 -22.903 1.00 84.31 99 ALA A C 1
ATOM 799 O O . ALA A 1 99 ? 1.863 -5.067 -22.503 1.00 84.31 99 ALA A O 1
ATOM 800 N N . THR A 1 100 ? -0.342 -5.044 -22.832 1.00 86.81 100 THR A N 1
ATOM 801 C CA . THR A 1 100 ? -0.561 -3.835 -22.027 1.00 86.81 100 THR A CA 1
ATOM 802 C C . THR A 1 100 ? -0.445 -4.192 -20.552 1.00 86.81 100 THR A C 1
ATOM 804 O O . THR A 1 100 ? -0.956 -5.235 -20.148 1.00 86.81 100 THR A O 1
ATOM 807 N N . SER A 1 101 ? 0.170 -3.321 -19.748 1.00 86.56 101 SER A N 1
ATOM 808 C CA . SER A 1 101 ? 0.293 -3.591 -18.316 1.00 86.56 101 SER A CA 1
ATOM 809 C C . SER A 1 101 ? -1.068 -3.795 -17.642 1.00 86.56 101 SER A C 1
ATOM 811 O O . SER A 1 101 ? -1.987 -2.986 -17.858 1.00 86.56 101 SER A O 1
ATOM 813 N N . PRO A 1 102 ? -1.181 -4.802 -16.754 1.00 87.75 102 PRO A N 1
ATOM 814 C CA . PRO A 1 102 ? -2.360 -5.019 -15.934 1.00 87.75 102 PRO A CA 1
ATOM 815 C C . PRO A 1 102 ? -2.788 -3.771 -15.166 1.00 87.75 102 PRO A C 1
ATOM 817 O O . PRO A 1 102 ? -3.984 -3.565 -14.989 1.00 87.75 102 PRO A O 1
ATOM 820 N N . LEU A 1 103 ? -1.870 -2.894 -14.754 1.00 90.12 103 LEU A N 1
ATOM 821 C CA . LEU A 1 103 ? -2.188 -1.704 -13.955 1.00 90.12 103 LEU A CA 1
ATOM 822 C C . LEU A 1 103 ? -3.031 -0.663 -14.710 1.00 90.12 103 LEU A C 1
ATOM 824 O O . LEU A 1 103 ? -3.628 0.220 -14.090 1.00 90.12 103 LEU A O 1
ATOM 828 N N . ARG A 1 104 ? -3.131 -0.766 -16.043 1.00 85.88 104 ARG A N 1
ATOM 829 C CA . ARG A 1 104 ? -3.968 0.121 -16.869 1.00 85.88 104 ARG A CA 1
ATOM 830 C C . ARG A 1 104 ? -5.448 -0.255 -16.861 1.00 85.88 104 ARG A C 1
ATOM 832 O O . ARG A 1 104 ? -6.289 0.615 -17.054 1.00 85.88 104 ARG A O 1
ATOM 839 N N . PHE A 1 105 ? -5.778 -1.528 -16.652 1.00 84.50 105 PHE A N 1
ATOM 840 C CA . PHE A 1 105 ? -7.150 -2.039 -16.796 1.00 84.50 105 PHE A CA 1
ATOM 841 C C . PHE A 1 105 ? -7.587 -2.981 -15.668 1.00 84.50 105 PHE A C 1
ATOM 843 O O . PHE A 1 105 ? -8.760 -3.346 -15.575 1.00 84.50 105 PHE A O 1
ATOM 850 N N . SER A 1 106 ? -6.684 -3.374 -14.779 1.00 85.88 106 SER A N 1
ATOM 851 C CA . SER A 1 106 ? -7.034 -4.150 -13.596 1.00 85.88 106 SER A CA 1
ATOM 852 C C . SER A 1 106 ? -7.828 -3.287 -12.639 1.00 85.88 106 SER A C 1
ATOM 854 O O . SER A 1 106 ? -7.590 -2.084 -12.490 1.00 85.88 106 SER A O 1
ATOM 856 N N . ARG A 1 107 ? -8.796 -3.913 -11.973 1.00 87.62 107 ARG A N 1
ATOM 857 C CA . ARG A 1 107 ? -9.514 -3.248 -10.896 1.00 87.62 107 ARG A CA 1
ATOM 858 C C . ARG A 1 107 ? -8.509 -2.930 -9.794 1.00 87.62 107 ARG A C 1
ATOM 860 O O . ARG A 1 107 ? -7.805 -3.829 -9.336 1.00 87.62 107 ARG A O 1
ATOM 867 N N . ARG A 1 108 ? -8.460 -1.667 -9.369 1.00 89.25 108 ARG A N 1
ATOM 868 C CA . ARG A 1 108 ? -7.631 -1.270 -8.227 1.00 89.25 108 ARG A CA 1
ATOM 869 C C . ARG A 1 108 ? -8.051 -2.051 -6.981 1.00 89.25 108 ARG A C 1
ATOM 871 O O . ARG A 1 108 ? -9.257 -2.085 -6.700 1.00 89.25 108 ARG A O 1
ATOM 878 N N . PRO A 1 109 ? -7.101 -2.664 -6.249 1.00 91.25 109 PRO A N 1
ATOM 879 C CA . PRO A 1 109 ? -7.370 -3.175 -4.918 1.00 91.25 109 PRO A CA 1
ATOM 880 C C . PRO A 1 109 ? -7.965 -2.077 -4.040 1.00 91.25 109 PRO A C 1
ATOM 882 O O . PRO A 1 109 ? -7.666 -0.892 -4.198 1.00 91.25 109 PRO A O 1
ATOM 885 N N . GLU A 1 110 ? -8.841 -2.473 -3.127 1.00 89.81 110 GLU A N 1
ATOM 886 C CA . GLU A 1 110 ? -9.430 -1.533 -2.183 1.00 89.81 110 GLU A CA 1
ATOM 887 C C . GLU A 1 110 ? -8.333 -0.903 -1.319 1.00 89.81 110 GLU A C 1
ATOM 889 O O . GLU A 1 110 ? -7.450 -1.607 -0.828 1.00 89.81 110 GLU A O 1
ATOM 894 N N . GLY A 1 111 ? -8.388 0.416 -1.154 1.00 89.12 111 GLY A N 1
ATOM 895 C CA . GLY A 1 111 ? -7.363 1.163 -0.438 1.00 89.12 111 GLY A CA 1
ATOM 896 C C . GLY A 1 111 ? -6.173 1.596 -1.282 1.00 89.12 111 GLY A C 1
ATOM 897 O O . GLY A 1 111 ? -5.329 2.294 -0.742 1.00 89.12 111 GLY A O 1
ATOM 898 N N . ILE A 1 112 ? -6.092 1.237 -2.570 1.00 90.56 112 ILE A N 1
ATOM 899 C CA . ILE A 1 112 ? -5.048 1.735 -3.477 1.00 90.56 112 ILE A CA 1
ATOM 900 C C . ILE A 1 112 ? -5.600 2.834 -4.386 1.00 90.56 112 ILE A C 1
ATOM 902 O O . ILE A 1 112 ? -6.530 2.621 -5.172 1.00 90.56 112 ILE A O 1
ATOM 906 N N . ASP A 1 113 ? -4.969 4.004 -4.336 1.00 85.25 113 ASP A N 1
ATOM 907 C CA . ASP A 1 113 ? -5.340 5.160 -5.158 1.00 85.25 113 ASP A CA 1
ATOM 908 C C . ASP A 1 113 ? -4.750 5.108 -6.572 1.00 85.25 113 ASP A C 1
ATOM 910 O O . ASP A 1 113 ? -5.363 5.567 -7.537 1.00 85.25 113 ASP A O 1
ATOM 914 N N . GLY A 1 114 ? -3.600 4.460 -6.718 1.00 87.38 114 GLY A N 1
ATOM 915 C CA . GLY A 1 114 ? -2.932 4.260 -7.994 1.00 87.38 114 GLY A CA 1
ATOM 916 C C . GLY A 1 114 ? -1.538 3.685 -7.810 1.00 87.38 114 GLY A C 1
ATOM 917 O O . GLY A 1 114 ? -1.106 3.418 -6.688 1.00 87.38 114 GLY A O 1
ATOM 918 N N . TRP A 1 115 ? -0.829 3.551 -8.922 1.00 92.25 115 TRP A N 1
ATOM 919 C CA . TRP A 1 115 ? 0.568 3.145 -8.978 1.00 92.25 115 TRP A CA 1
ATOM 920 C C . TRP A 1 115 ? 1.376 4.133 -9.804 1.00 92.25 115 TRP A C 1
ATOM 922 O O . TRP A 1 115 ? 0.827 4.875 -10.625 1.00 92.25 115 TRP A O 1
ATOM 932 N N . PHE A 1 116 ? 2.686 4.120 -9.609 1.00 89.19 116 PHE A N 1
ATOM 933 C CA . PHE A 1 116 ? 3.599 4.956 -10.368 1.00 89.19 116 PHE A CA 1
ATOM 934 C C . PHE A 1 116 ? 4.946 4.281 -10.602 1.00 89.19 116 PHE A C 1
ATOM 936 O O . PHE A 1 116 ? 5.332 3.349 -9.893 1.00 89.19 116 PHE A O 1
ATOM 943 N N . GLN A 1 117 ? 5.661 4.814 -11.587 1.00 89.06 117 GLN A N 1
ATOM 944 C CA . GLN A 1 117 ? 7.045 4.487 -11.900 1.00 89.06 117 GLN A CA 1
ATOM 945 C C . GLN A 1 117 ? 7.760 5.726 -12.440 1.00 89.06 117 GLN A C 1
ATOM 947 O O . GLN A 1 117 ? 7.154 6.515 -13.165 1.00 89.06 117 GLN A O 1
ATOM 952 N N . PHE A 1 118 ? 9.051 5.866 -12.151 1.00 85.19 118 PHE A N 1
ATOM 953 C CA . PHE A 1 118 ? 9.937 6.769 -12.888 1.00 85.19 118 PHE A CA 1
ATOM 954 C C . PHE A 1 118 ? 11.387 6.240 -12.893 1.00 85.19 118 PHE A C 1
ATOM 956 O O . PHE A 1 118 ? 11.771 5.448 -12.024 1.00 85.19 118 PHE A O 1
ATOM 963 N N . ASP A 1 119 ? 12.167 6.658 -13.895 1.00 80.56 119 ASP A N 1
ATOM 964 C CA . ASP A 1 119 ? 13.595 6.337 -14.028 1.00 80.56 119 ASP A CA 1
ATOM 965 C C . ASP A 1 119 ? 14.424 7.295 -13.172 1.00 80.56 119 ASP A C 1
ATOM 967 O O . ASP A 1 119 ? 14.455 8.490 -13.442 1.00 80.56 119 ASP A O 1
ATOM 971 N N . TYR A 1 120 ? 15.115 6.822 -12.138 1.00 73.50 120 TYR A N 1
ATOM 972 C CA . TYR A 1 120 ? 15.951 7.737 -11.358 1.00 73.50 120 TYR A CA 1
ATOM 973 C C . TYR A 1 120 ? 17.248 8.113 -12.094 1.00 73.50 120 TYR A C 1
ATOM 975 O O . TYR A 1 120 ? 17.824 9.166 -11.817 1.00 73.50 120 TYR A O 1
ATOM 983 N N . ALA A 1 121 ? 17.710 7.297 -13.050 1.00 69.12 121 ALA A N 1
ATOM 984 C CA . ALA A 1 121 ? 18.938 7.564 -13.797 1.00 69.12 121 ALA A CA 1
ATOM 985 C C . ALA A 1 121 ? 18.825 8.811 -14.692 1.00 69.12 121 ALA A C 1
ATOM 987 O O . ALA A 1 121 ? 19.830 9.476 -14.942 1.00 69.12 121 ALA A O 1
ATOM 988 N N . GLU A 1 122 ? 17.609 9.170 -15.113 1.00 70.19 122 GLU A N 1
ATOM 989 C CA . GLU A 1 122 ? 17.314 10.412 -15.844 1.00 70.19 122 GLU A CA 1
ATOM 990 C C . GLU A 1 122 ? 17.272 11.657 -14.932 1.00 70.19 122 GLU A C 1
ATOM 992 O O . GLU A 1 122 ? 17.159 12.790 -15.403 1.00 70.19 122 GLU A O 1
ATOM 997 N N . GLY A 1 123 ? 17.403 11.477 -13.615 1.00 67.44 123 GLY A N 1
ATOM 998 C CA . GLY A 1 123 ? 17.384 12.557 -12.636 1.00 67.44 123 GLY A CA 1
ATOM 999 C C . GLY A 1 123 ? 15.987 13.141 -12.410 1.00 67.44 123 GLY A C 1
ATOM 1000 O O . GLY A 1 123 ? 14.970 12.469 -12.541 1.00 67.44 123 GLY A O 1
ATOM 1001 N N . LEU A 1 124 ? 15.921 14.416 -12.018 1.00 64.62 124 LEU A N 1
ATOM 1002 C CA . LEU A 1 124 ? 14.660 15.065 -11.618 1.00 64.62 124 LEU A CA 1
ATOM 1003 C C . LEU A 1 124 ? 13.708 15.356 -12.782 1.00 64.62 124 LEU A C 1
ATOM 1005 O O . LEU A 1 124 ? 12.541 15.668 -12.558 1.00 64.62 124 LEU A O 1
ATOM 1009 N N . GLU A 1 125 ? 14.212 15.278 -14.010 1.00 69.56 125 GLU A N 1
ATOM 1010 C CA . GLU A 1 125 ? 13.431 15.486 -15.229 1.00 69.56 125 GLU A CA 1
ATOM 1011 C C . GLU A 1 125 ? 12.786 14.188 -15.736 1.00 69.56 125 GLU A C 1
ATOM 1013 O O . GLU A 1 125 ? 12.058 14.216 -16.729 1.00 69.56 125 GLU A O 1
ATOM 1018 N N . ALA A 1 126 ? 13.014 13.069 -15.038 1.00 72.25 126 ALA A N 1
ATOM 1019 C CA . ALA A 1 126 ? 12.495 11.763 -15.402 1.00 72.25 126 ALA A CA 1
ATOM 1020 C C . ALA A 1 126 ? 10.977 11.762 -15.594 1.00 72.25 126 ALA A C 1
ATOM 1022 O O . ALA A 1 126 ? 10.200 12.325 -14.806 1.00 72.25 126 ALA A O 1
ATOM 1023 N N . GLN A 1 127 ? 10.531 11.066 -16.637 1.00 76.06 127 GLN A N 1
ATOM 1024 C CA . GLN A 1 127 ? 9.112 10.978 -16.931 1.00 76.06 127 GLN A CA 1
ATOM 1025 C C . GLN A 1 127 ? 8.395 10.079 -15.915 1.00 76.06 127 GLN A C 1
ATOM 1027 O O . GLN A 1 127 ? 8.573 8.863 -15.873 1.00 76.06 127 GLN A O 1
ATOM 1032 N N . LEU A 1 128 ? 7.500 10.683 -15.134 1.00 82.50 128 LEU A N 1
ATOM 1033 C CA . LEU A 1 128 ? 6.620 9.963 -14.222 1.00 82.50 128 LEU A CA 1
ATOM 1034 C C . LEU A 1 128 ? 5.472 9.276 -14.981 1.00 82.50 128 LEU A C 1
ATOM 1036 O O . LEU A 1 128 ? 4.620 9.938 -15.596 1.00 82.50 128 LEU A O 1
ATOM 1040 N N . GLN A 1 129 ? 5.421 7.950 -14.873 1.00 86.00 129 GLN A N 1
ATOM 1041 C CA . GLN A 1 129 ? 4.328 7.105 -15.349 1.00 86.00 129 GLN A CA 1
ATOM 1042 C C . GLN A 1 129 ? 3.328 6.856 -14.219 1.00 86.00 129 GLN A C 1
ATOM 1044 O O . GLN A 1 129 ? 3.715 6.584 -13.085 1.00 86.00 129 GLN A O 1
ATOM 1049 N N . LEU A 1 130 ? 2.035 6.973 -14.536 1.00 86.38 130 LEU A N 1
ATOM 1050 C CA . LEU A 1 130 ? 0.928 6.893 -13.585 1.00 86.38 130 LEU A CA 1
ATOM 1051 C C . LEU A 1 130 ? -0.114 5.883 -14.049 1.00 86.38 130 LEU A C 1
ATOM 1053 O O . LEU A 1 130 ? -0.600 5.963 -15.179 1.00 86.38 130 LEU A O 1
ATOM 1057 N N . PHE A 1 131 ? -0.523 5.001 -13.142 1.00 88.19 131 PHE A N 1
ATOM 1058 C CA . PHE A 1 131 ? -1.512 3.962 -13.398 1.00 88.19 131 PHE A CA 1
ATOM 1059 C C . PHE A 1 131 ? -2.650 4.055 -12.388 1.00 88.19 131 PHE A C 1
ATOM 1061 O O . PHE A 1 131 ? -2.423 4.079 -11.182 1.00 88.19 131 PHE A O 1
ATOM 1068 N N . LEU A 1 132 ? -3.890 4.085 -12.875 1.00 85.31 132 LEU A N 1
ATOM 1069 C CA . LEU A 1 132 ? -5.084 4.245 -12.036 1.00 85.31 132 LEU A CA 1
ATOM 1070 C C . LEU A 1 132 ? -6.077 3.078 -12.146 1.00 85.31 132 LEU A C 1
ATOM 1072 O O . LEU A 1 132 ? -7.166 3.142 -11.570 1.00 85.31 132 LEU A O 1
ATOM 1076 N N . GLY A 1 133 ? -5.724 2.010 -12.865 1.00 84.12 133 GLY A N 1
ATOM 1077 C CA . GLY A 1 133 ? -6.598 0.858 -13.088 1.00 84.12 133 GLY A CA 1
ATOM 1078 C C . GLY A 1 133 ? -7.908 1.193 -13.811 1.00 84.12 133 GLY A C 1
ATOM 1079 O O . GLY A 1 133 ? -8.065 2.258 -14.403 1.00 84.12 133 GLY A O 1
ATOM 1080 N N . SER A 1 134 ? -8.864 0.261 -13.753 1.00 76.38 134 SER A N 1
ATOM 1081 C CA . SER A 1 134 ? -10.152 0.327 -14.473 1.00 76.38 134 SER A CA 1
ATOM 1082 C C . SER A 1 134 ? -11.320 0.964 -13.720 1.00 76.38 134 SER A C 1
ATOM 1084 O O . SER A 1 134 ? -12.427 1.033 -14.258 1.00 76.38 134 SER A O 1
ATOM 1086 N N . ASN A 1 135 ? -11.115 1.433 -12.486 1.00 72.25 135 ASN A N 1
ATOM 1087 C CA . ASN A 1 135 ? -12.125 2.249 -11.803 1.00 72.25 135 ASN A CA 1
ATOM 1088 C C . ASN A 1 135 ? -12.403 3.525 -12.623 1.00 72.25 135 ASN A C 1
ATOM 1090 O O . ASN A 1 135 ? -11.506 3.965 -13.346 1.00 72.25 135 ASN A O 1
ATOM 1094 N N . PRO A 1 136 ? -13.609 4.132 -12.532 1.00 68.94 136 PRO A N 1
ATOM 1095 C CA . PRO A 1 136 ? -13.920 5.353 -13.269 1.00 68.94 136 PRO A CA 1
ATOM 1096 C C . PRO A 1 136 ? -12.791 6.357 -13.073 1.00 68.94 136 PRO A C 1
ATOM 1098 O O . PRO A 1 136 ? -12.425 6.666 -11.934 1.00 68.94 136 PRO A O 1
ATOM 1101 N N . ALA A 1 137 ? -12.198 6.772 -14.195 1.00 63.06 137 ALA A N 1
ATOM 1102 C CA . ALA A 1 137 ? -11.020 7.615 -14.176 1.00 63.06 137 ALA A CA 1
ATOM 1103 C C . ALA A 1 137 ? -11.332 8.844 -13.312 1.00 63.06 137 ALA A C 1
ATOM 1105 O O . ALA A 1 137 ? -12.355 9.501 -13.549 1.00 63.06 137 ALA A O 1
ATOM 1106 N N . PRO A 1 138 ? -10.512 9.150 -12.291 1.00 65.94 138 PRO A N 1
ATOM 1107 C CA . PRO A 1 138 ? -10.690 10.382 -11.555 1.00 65.94 138 PRO A CA 1
ATOM 1108 C C . PRO A 1 138 ? -10.631 11.553 -12.544 1.00 65.94 138 PRO A C 1
ATOM 1110 O O . PRO A 1 138 ? -9.991 11.445 -13.597 1.00 65.94 138 PRO A O 1
ATOM 1113 N N . PRO A 1 139 ? -11.297 12.677 -12.233 1.00 75.00 139 PRO A N 1
ATOM 1114 C CA . PRO A 1 139 ? -11.273 13.852 -13.092 1.00 75.00 139 PRO A CA 1
ATOM 1115 C C . PRO A 1 139 ? -9.838 14.198 -13.508 1.00 75.00 139 PRO A C 1
ATOM 1117 O O . PRO A 1 139 ? -8.921 14.093 -12.694 1.00 75.00 139 PRO A O 1
ATOM 1120 N N . ALA A 1 140 ? -9.632 14.655 -14.746 1.00 74.44 140 ALA A N 1
ATOM 1121 C CA . ALA A 1 140 ? -8.295 15.000 -15.245 1.00 74.44 140 ALA A CA 1
ATOM 1122 C C . ALA A 1 140 ? -7.544 15.976 -14.311 1.00 74.44 140 ALA A C 1
ATOM 1124 O O . ALA A 1 140 ? -6.343 15.853 -14.106 1.00 74.44 140 ALA A O 1
ATOM 1125 N N . SER A 1 141 ? -8.266 16.888 -13.650 1.00 76.06 141 SER A N 1
ATOM 1126 C CA . SER A 1 141 ? -7.707 17.817 -12.658 1.00 76.06 141 SER A CA 1
ATOM 1127 C C . SER A 1 141 ? -7.201 17.146 -11.376 1.00 76.06 141 SER A C 1
ATOM 1129 O O . SER A 1 141 ? -6.368 17.710 -10.671 1.00 76.06 141 SER A O 1
ATOM 1131 N N . THR A 1 142 ? -7.720 15.974 -11.024 1.00 69.94 142 THR A N 1
ATOM 1132 C CA . THR A 1 142 ? -7.232 15.158 -9.908 1.00 69.94 142 THR A CA 1
ATOM 1133 C C . THR A 1 142 ? -5.965 14.414 -10.314 1.00 69.94 142 THR A C 1
ATOM 1135 O O . THR A 1 142 ? -4.995 14.411 -9.567 1.00 69.94 142 THR A O 1
ATOM 1138 N N . LEU A 1 143 ? -5.943 13.865 -11.529 1.00 70.81 143 LEU A N 1
ATOM 1139 C CA . LEU A 1 143 ? -4.769 13.238 -12.138 1.00 70.81 143 LEU A CA 1
ATOM 1140 C C . LEU A 1 143 ? -3.562 14.182 -12.200 1.00 70.81 143 LEU A C 1
ATOM 1142 O O . LEU A 1 143 ? -2.478 13.829 -11.742 1.00 70.81 143 LEU A O 1
ATOM 1146 N N . GLU A 1 144 ? -3.768 15.400 -12.702 1.00 77.50 144 GLU A N 1
ATOM 1147 C CA . GLU A 1 144 ? -2.720 16.426 -12.749 1.00 77.50 144 GLU A CA 1
ATOM 1148 C C . GLU A 1 144 ? -2.238 16.823 -11.351 1.00 77.50 144 GLU A C 1
ATOM 1150 O O . GLU A 1 144 ? -1.050 17.057 -11.146 1.00 77.50 144 GLU A O 1
ATOM 1155 N N . ARG A 1 145 ? -3.131 16.827 -10.354 1.00 76.94 145 ARG A N 1
ATOM 1156 C CA . ARG A 1 145 ? -2.745 17.073 -8.959 1.00 76.94 145 ARG A CA 1
ATOM 1157 C C . ARG A 1 145 ? -1.890 15.950 -8.385 1.00 76.94 145 ARG A C 1
ATOM 1159 O O . ARG A 1 145 ? -0.877 16.256 -7.769 1.00 76.94 145 ARG A O 1
ATOM 1166 N N . TYR A 1 146 ? -2.239 14.683 -8.617 1.00 72.38 146 TYR A N 1
ATOM 1167 C CA . TYR A 1 146 ? -1.389 13.553 -8.217 1.00 72.38 146 TYR A CA 1
ATOM 1168 C C . TYR A 1 146 ? -0.020 13.604 -8.907 1.00 72.38 146 TYR A C 1
ATOM 1170 O O . TYR A 1 146 ? 0.999 13.390 -8.254 1.00 72.38 146 TYR A O 1
ATOM 1178 N N . ARG A 1 147 ? 0.013 13.942 -10.205 1.00 76.31 147 ARG A N 1
ATOM 1179 C CA . ARG A 1 147 ? 1.252 14.095 -10.982 1.00 76.31 147 ARG A CA 1
ATOM 1180 C C . ARG A 1 147 ? 2.140 15.208 -10.420 1.00 76.31 147 ARG A C 1
ATOM 1182 O O . ARG A 1 147 ? 3.286 14.943 -10.072 1.00 76.31 147 ARG A O 1
ATOM 1189 N N . ALA A 1 148 ? 1.606 16.421 -10.293 1.00 77.19 148 ALA A N 1
ATOM 1190 C CA . ALA A 1 148 ? 2.342 17.580 -9.790 1.00 77.19 148 ALA A CA 1
ATOM 1191 C C . ALA A 1 148 ? 2.822 17.375 -8.347 1.00 77.19 148 ALA A C 1
ATOM 1193 O O . ALA A 1 148 ? 3.953 17.722 -8.002 1.00 77.19 148 ALA A O 1
ATOM 1194 N N . TRP A 1 149 ? 1.973 16.769 -7.511 1.00 75.31 149 TRP A N 1
ATOM 1195 C CA . TRP A 1 149 ? 2.325 16.423 -6.142 1.00 75.31 149 TRP A CA 1
ATOM 1196 C C . TRP A 1 149 ? 3.491 15.428 -6.105 1.00 75.31 149 TRP A C 1
ATOM 1198 O O . TRP A 1 149 ? 4.470 15.696 -5.416 1.00 75.31 149 TRP A O 1
ATOM 1208 N N . LEU A 1 150 ? 3.453 14.344 -6.892 1.00 71.56 150 LEU A N 1
ATOM 1209 C CA . LEU A 1 150 ? 4.564 13.385 -6.942 1.00 71.56 150 LEU A CA 1
ATOM 1210 C C . LEU A 1 150 ? 5.853 14.019 -7.432 1.00 71.56 150 LEU A C 1
ATOM 1212 O O . LEU A 1 150 ? 6.898 13.806 -6.834 1.00 71.56 150 LEU A O 1
ATOM 1216 N N . GLN A 1 151 ? 5.790 14.800 -8.505 1.00 73.75 151 GLN A N 1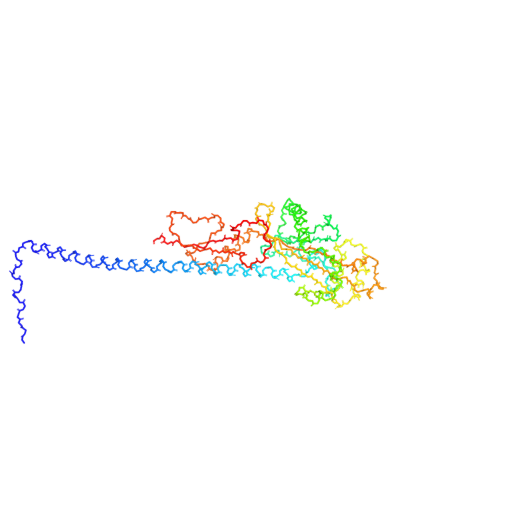
ATOM 1217 C CA . GLN A 1 151 ? 6.983 15.443 -9.046 1.00 73.75 151 GLN A CA 1
ATOM 1218 C C . GLN A 1 151 ? 7.630 16.386 -8.029 1.00 73.75 151 GLN A C 1
ATOM 1220 O O . GLN A 1 151 ? 8.846 16.503 -8.002 1.00 73.75 151 GLN A O 1
ATOM 1225 N N . THR A 1 152 ? 6.833 17.017 -7.164 1.00 72.62 152 THR A N 1
ATOM 1226 C CA . THR A 1 152 ? 7.350 17.912 -6.123 1.00 72.62 152 THR A CA 1
ATOM 1227 C C . THR A 1 152 ? 7.843 17.131 -4.900 1.00 72.62 152 THR A C 1
ATOM 1229 O O . THR A 1 152 ? 8.953 17.345 -4.435 1.00 72.62 152 THR A O 1
ATOM 1232 N N . GLN A 1 153 ? 7.031 16.217 -4.364 1.00 69.19 153 GLN A N 1
ATOM 1233 C CA . GLN A 1 153 ? 7.274 15.581 -3.065 1.00 69.19 153 GLN A CA 1
ATOM 1234 C C . GLN A 1 153 ? 8.045 14.268 -3.161 1.00 69.19 153 GLN A C 1
ATOM 1236 O O . GLN A 1 153 ? 8.891 14.004 -2.309 1.00 69.19 153 GLN A O 1
ATOM 1241 N N . ALA A 1 154 ? 7.798 13.444 -4.187 1.00 62.44 154 ALA A N 1
ATOM 1242 C CA . ALA A 1 154 ? 8.589 12.232 -4.373 1.00 62.44 154 ALA A CA 1
ATOM 1243 C C . ALA A 1 154 ? 10.048 12.621 -4.596 1.00 62.44 154 ALA A C 1
ATOM 1245 O O . ALA A 1 154 ? 10.911 12.085 -3.920 1.00 62.44 154 ALA A O 1
ATOM 1246 N N . VAL A 1 155 ? 10.322 13.602 -5.459 1.00 64.12 155 VAL A N 1
ATOM 1247 C CA . VAL A 1 155 ? 11.683 14.095 -5.715 1.00 64.12 155 VAL A CA 1
ATOM 1248 C C . VAL A 1 155 ? 12.397 14.521 -4.430 1.00 64.12 155 VAL A C 1
ATOM 1250 O O . VAL A 1 155 ? 13.503 14.046 -4.175 1.00 64.12 155 VAL A O 1
ATOM 1253 N N . GLU A 1 156 ? 11.773 15.359 -3.600 1.00 66.81 156 GLU A N 1
ATOM 1254 C CA . GLU A 1 156 ? 12.372 15.826 -2.341 1.00 66.81 156 GLU A CA 1
ATOM 1255 C C . GLU A 1 156 ? 12.650 14.666 -1.368 1.00 66.81 156 GLU A C 1
ATOM 1257 O O . GLU A 1 156 ? 13.750 14.555 -0.818 1.00 66.81 156 GLU A O 1
ATOM 1262 N N . HIS A 1 157 ? 11.692 13.751 -1.192 1.00 62.69 157 HIS A N 1
ATOM 1263 C CA . HIS A 1 157 ? 11.858 12.603 -0.296 1.00 62.69 157 HIS A CA 1
ATOM 1264 C C . HIS A 1 157 ? 12.860 11.566 -0.826 1.00 62.69 157 HIS A C 1
ATOM 1266 O O . HIS A 1 157 ? 13.629 10.991 -0.055 1.00 62.69 157 HIS A O 1
ATOM 1272 N N . LEU A 1 158 ? 12.907 11.350 -2.140 1.00 63.84 158 LEU A N 1
ATOM 1273 C CA . LEU A 1 158 ? 13.859 10.446 -2.785 1.00 63.84 158 LEU A CA 1
ATOM 1274 C C . LEU A 1 158 ? 15.286 10.981 -2.698 1.00 63.84 158 LEU A C 1
ATOM 1276 O O . LEU A 1 158 ? 16.205 10.217 -2.404 1.00 63.84 158 LEU A O 1
ATOM 1280 N N . GLN A 1 159 ? 15.469 12.294 -2.859 1.00 63.81 159 GLN A N 1
ATOM 1281 C CA . GLN A 1 159 ? 16.749 12.952 -2.606 1.00 63.81 159 GLN A CA 1
ATOM 1282 C C . GLN A 1 159 ? 17.203 12.759 -1.154 1.00 63.81 159 GLN A C 1
ATOM 1284 O O . GLN A 1 159 ? 18.374 12.471 -0.908 1.00 63.81 159 GLN A O 1
ATOM 1289 N N . PHE A 1 160 ? 16.294 12.884 -0.182 1.00 60.53 160 PHE A N 1
ATOM 1290 C CA . PHE A 1 160 ? 16.618 12.708 1.235 1.00 60.53 160 PHE A CA 1
ATOM 1291 C C . PHE A 1 160 ? 16.973 11.255 1.595 1.00 60.53 160 PHE A C 1
ATOM 1293 O O . PHE A 1 160 ? 17.977 11.007 2.271 1.00 60.53 160 PHE A O 1
ATOM 1300 N N . SER A 1 161 ? 16.197 10.284 1.103 1.00 54.88 161 SER A N 1
ATOM 1301 C CA . SER A 1 161 ? 16.460 8.852 1.313 1.00 54.88 161 SER A CA 1
ATOM 1302 C C . SER A 1 161 ? 17.817 8.431 0.730 1.00 54.88 161 SER A C 1
ATOM 1304 O O . SER A 1 161 ? 18.552 7.649 1.335 1.00 54.88 161 SER A O 1
ATOM 1306 N N . TYR A 1 162 ? 18.205 9.023 -0.402 1.00 56.91 162 TYR A N 1
ATOM 1307 C CA . TYR A 1 162 ? 19.494 8.774 -1.042 1.00 56.91 162 TYR A CA 1
ATOM 1308 C C . TYR A 1 162 ? 20.665 9.448 -0.311 1.00 56.91 162 TYR A C 1
ATOM 1310 O O . TYR A 1 162 ? 21.689 8.814 -0.066 1.00 56.91 162 TYR A O 1
ATOM 1318 N N . ASN A 1 163 ? 20.507 10.710 0.102 1.00 56.59 163 ASN A N 1
ATOM 1319 C CA . ASN A 1 163 ? 21.556 11.452 0.808 1.00 56.59 163 ASN A CA 1
ATOM 1320 C C . ASN A 1 163 ? 21.859 10.891 2.209 1.00 56.59 163 ASN A C 1
ATOM 1322 O O . ASN A 1 163 ? 22.961 11.089 2.721 1.00 56.59 163 ASN A O 1
ATOM 1326 N N . SER A 1 164 ? 20.900 10.207 2.841 1.00 52.25 164 SER A N 1
ATOM 1327 C CA . SER A 1 164 ? 21.036 9.668 4.202 1.00 52.25 164 SER A CA 1
ATOM 1328 C C . SER A 1 164 ? 21.615 8.245 4.276 1.00 52.25 164 SER A C 1
ATOM 1330 O O . SER A 1 164 ? 22.058 7.844 5.352 1.00 52.25 164 SER A O 1
ATOM 1332 N N . ARG A 1 165 ? 21.674 7.489 3.165 1.00 49.47 165 ARG A N 1
ATOM 1333 C CA . ARG A 1 165 ? 22.164 6.090 3.115 1.00 49.47 165 ARG A CA 1
ATOM 1334 C C . ARG A 1 165 ? 23.475 5.903 2.326 1.00 49.47 165 ARG A C 1
ATOM 1336 O O . ARG A 1 165 ? 23.595 4.971 1.542 1.00 49.47 165 ARG A O 1
ATOM 1343 N N . ASP A 1 166 ? 24.460 6.744 2.647 1.00 45.34 166 ASP A N 1
ATOM 1344 C CA . ASP A 1 166 ? 25.905 6.659 2.353 1.00 45.34 166 ASP A CA 1
ATOM 1345 C C . ASP A 1 166 ? 26.499 7.338 1.103 1.00 45.34 166 ASP A C 1
ATOM 1347 O O . ASP A 1 166 ? 26.172 7.086 -0.052 1.00 45.34 166 ASP A O 1
ATOM 1351 N N . LEU A 1 167 ? 27.556 8.099 1.410 1.00 40.59 167 LEU A N 1
ATOM 1352 C CA . LEU A 1 167 ? 28.620 8.667 0.574 1.00 40.59 167 LEU A CA 1
ATOM 1353 C C . LEU A 1 167 ? 29.515 7.611 -0.119 1.00 40.59 167 LEU A C 1
ATOM 1355 O O . LEU A 1 167 ? 30.555 7.953 -0.687 1.00 40.59 167 LEU A O 1
ATOM 1359 N N . ILE A 1 168 ? 29.149 6.328 -0.070 1.00 51.69 168 ILE A N 1
ATOM 1360 C CA . ILE A 1 168 ? 29.836 5.252 -0.788 1.00 51.69 168 ILE A CA 1
ATOM 1361 C C . ILE A 1 168 ? 29.129 5.109 -2.130 1.00 51.69 168 ILE A C 1
ATOM 1363 O O . ILE A 1 168 ? 27.988 4.665 -2.185 1.00 51.69 168 ILE A O 1
ATOM 1367 N N . GLY A 1 169 ? 29.802 5.500 -3.216 1.00 59.47 169 GLY A N 1
ATOM 1368 C CA . GLY A 1 169 ? 29.224 5.469 -4.560 1.00 59.47 169 GLY A CA 1
ATOM 1369 C C . GLY A 1 169 ? 28.585 4.112 -4.855 1.00 59.47 169 GLY A C 1
ATOM 1370 O O . GLY A 1 169 ? 29.295 3.107 -4.929 1.00 59.47 169 GLY A O 1
ATOM 1371 N N . TRP A 1 170 ? 27.257 4.094 -5.001 1.00 60.72 170 TRP A N 1
ATOM 1372 C CA . TRP A 1 170 ? 26.423 2.900 -5.170 1.00 60.72 170 TRP A CA 1
ATOM 1373 C C . TRP A 1 170 ? 26.885 1.976 -6.289 1.00 60.72 170 TRP A C 1
ATOM 1375 O O . TRP A 1 170 ? 26.763 0.760 -6.164 1.00 60.72 170 TRP A O 1
ATOM 1385 N N . ASP A 1 171 ? 27.504 2.522 -7.333 1.00 62.75 171 ASP A N 1
ATOM 1386 C CA . ASP A 1 171 ? 28.141 1.731 -8.383 1.00 62.75 171 ASP A CA 1
ATOM 1387 C C . ASP A 1 171 ? 29.180 0.746 -7.842 1.00 62.75 171 ASP A C 1
ATOM 1389 O O . ASP A 1 171 ? 29.330 -0.343 -8.387 1.00 62.75 171 ASP A O 1
ATOM 1393 N N . THR A 1 172 ? 29.863 1.092 -6.753 1.00 65.00 172 THR A N 1
ATOM 1394 C CA . THR A 1 172 ? 30.851 0.240 -6.079 1.00 65.00 172 THR A CA 1
ATOM 1395 C C . THR A 1 172 ? 30.175 -0.895 -5.308 1.00 65.00 172 THR A C 1
ATOM 1397 O O . THR A 1 172 ? 30.654 -2.026 -5.335 1.00 65.00 172 THR A O 1
ATOM 1400 N N . LEU A 1 173 ? 29.038 -0.624 -4.656 1.00 66.25 173 LEU A N 1
ATOM 1401 C CA . LEU A 1 173 ? 28.262 -1.633 -3.924 1.00 66.25 173 LEU A CA 1
ATOM 1402 C C . LEU A 1 173 ? 27.560 -2.603 -4.879 1.00 66.25 173 LEU A C 1
ATOM 1404 O O . LEU A 1 173 ? 27.640 -3.815 -4.693 1.00 66.25 173 LEU A O 1
ATOM 1408 N N . LEU A 1 174 ? 26.949 -2.089 -5.949 1.00 67.62 174 LEU A N 1
ATOM 1409 C CA . LEU A 1 174 ? 26.280 -2.897 -6.975 1.00 67.62 174 LEU A CA 1
ATOM 1410 C C . LEU A 1 174 ? 27.268 -3.736 -7.803 1.00 67.62 174 LEU A C 1
ATOM 1412 O O . LEU A 1 174 ? 26.863 -4.717 -8.426 1.00 67.62 174 LEU A O 1
ATOM 1416 N N . GLN A 1 175 ? 28.561 -3.395 -7.789 1.00 66.62 175 GLN A N 1
ATOM 1417 C CA . GLN A 1 175 ? 29.626 -4.216 -8.372 1.00 66.62 175 GLN A CA 1
ATOM 1418 C C . GLN A 1 175 ? 30.038 -5.411 -7.497 1.00 66.62 175 GLN A C 1
ATOM 1420 O O . GLN A 1 175 ? 30.695 -6.315 -8.009 1.00 66.62 175 GLN A O 1
ATOM 1425 N N . SER A 1 176 ? 29.675 -5.438 -6.212 1.00 74.31 176 SER A N 1
ATOM 1426 C CA . SER A 1 176 ? 30.047 -6.519 -5.295 1.00 74.31 176 SER A CA 1
ATOM 1427 C C . SER A 1 176 ? 29.034 -7.661 -5.341 1.00 74.31 176 SER A C 1
ATOM 1429 O O . SER A 1 176 ? 27.910 -7.511 -4.868 1.00 74.31 176 SER A O 1
ATOM 1431 N N . ASP A 1 177 ? 29.433 -8.832 -5.840 1.00 71.50 177 ASP A N 1
ATOM 1432 C CA . ASP A 1 177 ? 28.583 -10.036 -5.832 1.00 71.50 177 ASP A CA 1
ATOM 1433 C C . ASP A 1 177 ? 28.136 -10.425 -4.410 1.00 71.50 177 ASP A C 1
ATOM 1435 O O . ASP A 1 177 ? 26.982 -10.788 -4.200 1.00 71.50 177 ASP A O 1
ATOM 1439 N N . ALA A 1 178 ? 28.997 -10.211 -3.408 1.00 70.88 178 ALA A N 1
ATOM 1440 C CA . ALA A 1 178 ? 28.685 -10.491 -2.007 1.00 70.88 178 ALA A CA 1
ATOM 1441 C C . ALA A 1 178 ? 27.512 -9.657 -1.456 1.00 70.88 178 ALA A C 1
ATOM 1443 O O . ALA A 1 178 ? 26.836 -10.102 -0.532 1.00 70.88 178 ALA A O 1
ATOM 1444 N N . TYR A 1 179 ? 27.263 -8.462 -2.006 1.00 71.88 179 TYR A N 1
ATOM 1445 C CA . TYR A 1 179 ? 26.117 -7.633 -1.619 1.00 71.88 179 TYR A CA 1
ATOM 1446 C C . TYR A 1 179 ? 24.798 -8.220 -2.140 1.00 71.88 179 TYR A C 1
ATOM 1448 O O . TYR A 1 179 ? 23.812 -8.285 -1.408 1.00 71.88 179 TYR A O 1
ATOM 1456 N N . TRP A 1 180 ? 24.795 -8.699 -3.387 1.00 71.06 180 TRP A N 1
ATOM 1457 C CA . TRP A 1 180 ? 23.627 -9.333 -3.999 1.00 71.06 180 TRP A CA 1
ATOM 1458 C C . TRP A 1 180 ? 23.280 -10.662 -3.321 1.00 71.06 180 TRP A C 1
ATOM 1460 O O . TRP A 1 180 ? 22.108 -10.915 -3.055 1.00 71.06 180 TRP A O 1
ATOM 1470 N N . ASP A 1 181 ? 24.290 -11.464 -2.978 1.00 69.75 181 ASP A N 1
ATOM 1471 C CA . ASP A 1 181 ? 24.106 -12.789 -2.373 1.00 69.75 181 ASP A CA 1
ATOM 1472 C C . ASP A 1 181 ? 23.588 -12.740 -0.924 1.00 69.75 181 ASP A C 1
ATOM 1474 O O . ASP A 1 181 ? 23.006 -13.708 -0.436 1.00 69.75 181 ASP A O 1
ATOM 1478 N N . GLN A 1 182 ? 23.791 -11.622 -0.220 1.00 63.88 182 GLN A N 1
ATOM 1479 C CA . GLN A 1 182 ? 23.366 -11.448 1.175 1.00 63.88 182 GLN A CA 1
ATOM 1480 C C . GLN A 1 182 ? 22.032 -10.709 1.318 1.00 63.88 182 GLN A C 1
ATOM 1482 O O . GLN A 1 182 ? 21.510 -10.602 2.430 1.00 63.88 182 GLN A O 1
ATOM 1487 N N . SER A 1 183 ? 21.465 -10.195 0.224 1.00 67.06 183 SER A N 1
ATOM 1488 C CA . SER A 1 183 ? 20.211 -9.457 0.299 1.00 67.06 183 SER A CA 1
ATOM 1489 C C . SER A 1 183 ? 19.013 -10.397 0.405 1.00 67.06 183 SER A C 1
ATOM 1491 O O . SER A 1 183 ? 18.755 -11.213 -0.478 1.00 67.06 183 SER A O 1
ATOM 1493 N N . SER A 1 184 ? 18.209 -10.219 1.454 1.00 59.97 184 SER A N 1
ATOM 1494 C CA . SER A 1 184 ? 16.941 -10.933 1.648 1.00 59.97 184 SER A CA 1
ATOM 1495 C C . SER A 1 184 ? 15.864 -10.581 0.615 1.00 59.97 184 SER A C 1
ATOM 1497 O O . SER A 1 184 ? 14.795 -11.185 0.624 1.00 59.97 184 SER A O 1
ATOM 1499 N N . SER A 1 185 ? 16.122 -9.596 -0.246 1.00 75.88 185 SER A N 1
ATOM 1500 C CA . SER A 1 185 ? 15.128 -9.017 -1.149 1.00 75.88 185 SER A CA 1
ATOM 1501 C C . SER A 1 185 ? 15.498 -9.171 -2.627 1.00 75.88 185 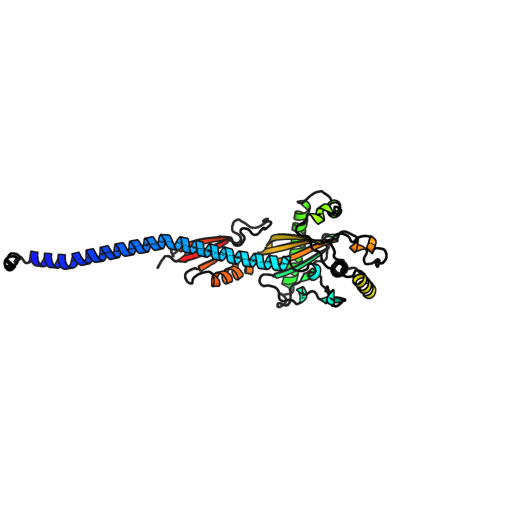SER A C 1
ATOM 1503 O O . SER A 1 185 ? 15.178 -8.322 -3.463 1.00 75.88 185 SER A O 1
ATOM 1505 N N . LEU A 1 186 ? 16.222 -10.247 -2.933 1.00 80.56 186 LEU A N 1
ATOM 1506 C CA . LEU A 1 186 ? 16.604 -10.626 -4.284 1.00 80.56 186 LEU A CA 1
ATOM 1507 C C . LEU A 1 186 ? 15.432 -11.306 -5.008 1.00 80.56 186 LEU A C 1
ATOM 1509 O O . LEU A 1 186 ? 14.898 -12.316 -4.555 1.00 80.56 186 LEU A O 1
ATOM 1513 N N . LEU A 1 187 ? 15.070 -10.765 -6.163 1.00 80.38 187 LEU A N 1
ATOM 1514 C CA . LEU A 1 187 ? 14.157 -11.345 -7.136 1.00 80.38 187 LEU A CA 1
ATOM 1515 C C . LEU A 1 187 ? 14.956 -11.925 -8.303 1.00 80.38 187 LEU A C 1
ATOM 1517 O O . LEU A 1 187 ? 16.002 -11.394 -8.682 1.00 80.38 187 LEU A O 1
ATOM 1521 N N . THR A 1 188 ? 14.426 -12.993 -8.897 1.00 84.06 188 THR A N 1
ATOM 1522 C CA . THR A 1 188 ? 15.015 -13.657 -10.069 1.00 84.06 188 THR A CA 1
ATOM 1523 C C . THR A 1 188 ? 14.035 -13.704 -11.246 1.00 84.06 188 THR A C 1
ATOM 1525 O O . THR A 1 188 ? 13.602 -14.796 -11.625 1.00 84.06 188 THR A O 1
ATOM 1528 N N . PRO A 1 189 ? 13.605 -12.545 -11.786 1.00 84.00 189 PRO A N 1
ATOM 1529 C CA . PRO A 1 189 ? 12.721 -12.488 -12.950 1.00 84.00 189 PRO A CA 1
ATOM 1530 C C . PRO A 1 189 ? 13.351 -13.121 -14.193 1.00 84.00 189 PRO A C 1
ATOM 1532 O O . PRO A 1 189 ? 14.573 -13.264 -14.293 1.00 84.00 189 PRO A O 1
ATOM 1535 N N . ASP A 1 190 ? 12.495 -13.411 -15.170 1.00 87.31 190 ASP A N 1
ATOM 1536 C CA . ASP A 1 190 ? 12.908 -13.720 -16.535 1.00 87.31 190 ASP A CA 1
ATOM 1537 C C . ASP A 1 190 ? 13.733 -12.560 -17.123 1.00 87.31 190 ASP A C 1
ATOM 1539 O O . ASP A 1 190 ? 13.381 -11.375 -17.010 1.00 87.31 190 ASP A O 1
ATOM 1543 N N . LEU A 1 191 ? 14.872 -12.902 -17.723 1.00 84.81 191 LEU A N 1
ATOM 1544 C CA . LEU A 1 191 ? 15.810 -11.943 -18.296 1.00 84.81 191 LEU A CA 1
ATOM 1545 C C . LEU A 1 191 ? 15.187 -11.210 -19.489 1.00 84.81 191 LEU A C 1
ATOM 1547 O O . LEU A 1 191 ? 15.453 -10.023 -19.664 1.00 84.81 191 LEU A O 1
ATOM 1551 N N . GLY A 1 192 ? 14.326 -11.882 -20.257 1.00 85.38 192 GLY A N 1
ATOM 1552 C CA . GLY A 1 192 ? 13.569 -11.294 -21.356 1.00 85.38 192 GLY A CA 1
ATOM 1553 C C . GLY A 1 192 ? 12.589 -10.225 -20.884 1.00 85.38 192 GLY A C 1
ATOM 1554 O O . GLY A 1 192 ? 12.620 -9.100 -21.382 1.00 85.38 192 GLY A O 1
ATOM 1555 N N . SER A 1 193 ? 11.787 -10.525 -19.858 1.00 85.56 193 SER A N 1
ATOM 1556 C CA . SER A 1 193 ? 10.896 -9.532 -19.238 1.00 85.56 193 SER A CA 1
ATOM 1557 C C . SER A 1 193 ? 11.659 -8.348 -18.647 1.00 85.56 193 SER A C 1
ATOM 1559 O O . SER A 1 193 ? 11.220 -7.207 -18.784 1.00 85.56 193 SER A O 1
ATOM 1561 N N . THR A 1 194 ? 12.822 -8.593 -18.040 1.00 86.81 194 THR A N 1
ATOM 1562 C CA . THR A 1 194 ? 13.671 -7.523 -17.495 1.00 86.81 194 THR A CA 1
ATOM 1563 C C . THR A 1 194 ? 14.262 -6.650 -18.605 1.00 86.81 194 THR A C 1
ATOM 1565 O O . THR A 1 194 ? 14.224 -5.426 -18.507 1.00 86.81 194 THR A O 1
ATOM 1568 N N . ALA A 1 195 ? 14.756 -7.266 -19.683 1.00 85.00 195 ALA A N 1
ATOM 1569 C CA . ALA A 1 195 ? 15.282 -6.562 -20.848 1.00 85.00 195 ALA A CA 1
ATOM 1570 C C . ALA A 1 195 ? 14.214 -5.688 -21.515 1.00 85.00 195 ALA A C 1
ATOM 1572 O O . ALA A 1 195 ? 14.459 -4.514 -21.787 1.00 85.00 195 ALA A O 1
ATOM 1573 N N . TYR A 1 196 ? 13.018 -6.245 -21.726 1.00 86.12 196 TYR A N 1
ATOM 1574 C CA . TYR A 1 196 ? 11.888 -5.520 -22.299 1.00 86.12 196 TYR A CA 1
ATOM 1575 C C . TYR A 1 196 ? 11.448 -4.353 -21.414 1.00 86.12 196 TYR A C 1
ATOM 1577 O O . TYR A 1 196 ? 11.211 -3.250 -21.901 1.00 86.12 196 TYR A O 1
ATOM 1585 N N . PHE A 1 197 ? 11.362 -4.583 -20.102 1.00 86.56 197 PHE A N 1
ATOM 1586 C CA . PHE A 1 197 ? 11.022 -3.539 -19.146 1.00 86.56 197 PHE A CA 1
ATOM 1587 C C . PHE A 1 197 ? 12.000 -2.366 -19.235 1.00 86.56 197 PHE A C 1
ATOM 1589 O O . PHE A 1 197 ? 11.569 -1.236 -19.446 1.00 86.56 197 PHE A O 1
ATOM 1596 N N . THR A 1 198 ? 13.307 -2.628 -19.138 1.00 83.06 198 THR A N 1
ATOM 1597 C CA . THR A 1 198 ? 14.319 -1.569 -19.210 1.00 83.06 198 THR A CA 1
ATOM 1598 C C . THR A 1 198 ? 14.289 -0.865 -20.566 1.00 83.06 198 THR A C 1
ATOM 1600 O O . THR A 1 198 ? 14.320 0.360 -20.597 1.00 83.06 198 THR A O 1
ATOM 1603 N N . HIS A 1 199 ? 14.145 -1.610 -21.671 1.00 83.19 199 HIS A N 1
ATOM 1604 C CA . HIS A 1 199 ? 13.977 -1.056 -23.022 1.00 83.19 199 HIS A CA 1
ATOM 1605 C C . HIS A 1 199 ? 12.883 0.014 -23.086 1.00 83.19 199 HIS A C 1
ATOM 1607 O O . HIS A 1 199 ? 13.133 1.153 -23.489 1.00 83.19 199 HIS A O 1
ATOM 1613 N N . ARG A 1 200 ? 11.671 -0.351 -22.661 1.00 81.06 200 ARG A N 1
ATOM 1614 C CA . ARG A 1 200 ? 10.501 0.527 -22.753 1.00 81.06 200 ARG A CA 1
ATOM 1615 C C . ARG A 1 200 ? 10.566 1.670 -21.762 1.00 81.06 200 ARG A C 1
ATOM 1617 O O . ARG A 1 200 ? 10.132 2.774 -22.082 1.00 81.06 200 ARG A O 1
ATOM 1624 N N . ALA A 1 201 ? 11.076 1.395 -20.571 1.00 74.62 201 ALA A N 1
ATOM 1625 C CA . ALA A 1 201 ? 11.101 2.360 -19.497 1.00 74.62 201 ALA A CA 1
ATOM 1626 C C . ALA A 1 201 ? 12.123 3.481 -19.758 1.00 74.62 201 ALA A C 1
ATOM 1628 O O . ALA A 1 201 ? 11.795 4.631 -19.492 1.00 74.62 201 ALA A O 1
ATOM 1629 N N . SER A 1 202 ? 13.279 3.187 -20.366 1.00 72.25 202 SER A N 1
ATOM 1630 C CA . SER A 1 202 ? 14.280 4.204 -20.747 1.00 72.25 202 SER A CA 1
ATOM 1631 C C . SER A 1 202 ? 14.028 4.842 -22.125 1.00 72.25 202 SER A C 1
ATOM 1633 O O . SER A 1 202 ? 14.937 5.416 -22.722 1.00 72.25 202 SER A O 1
ATOM 1635 N N . GLY A 1 203 ? 12.827 4.681 -22.699 1.00 72.31 203 GLY A N 1
ATOM 1636 C CA . GLY A 1 203 ? 12.448 5.333 -23.961 1.00 72.31 203 GLY A CA 1
ATOM 1637 C C . GLY A 1 203 ? 13.301 4.942 -25.175 1.00 72.31 203 GLY A C 1
ATOM 1638 O O . GLY A 1 203 ? 13.422 5.718 -26.125 1.00 72.31 203 GLY A O 1
ATOM 1639 N N . MET A 1 204 ? 13.915 3.757 -25.161 1.00 74.00 204 MET A N 1
ATOM 1640 C CA . MET A 1 204 ? 14.809 3.324 -26.231 1.00 74.00 204 MET A CA 1
ATOM 1641 C C . MET A 1 204 ? 14.030 3.038 -27.523 1.00 74.00 204 MET A C 1
ATOM 1643 O O . MET A 1 204 ? 13.023 2.329 -27.532 1.00 74.00 204 MET A O 1
ATOM 1647 N N . ASN A 1 205 ? 14.539 3.526 -28.654 1.00 78.12 205 ASN A N 1
ATOM 1648 C CA . ASN A 1 205 ? 14.001 3.210 -29.977 1.00 78.12 205 ASN A CA 1
ATOM 1649 C C . ASN A 1 205 ? 14.779 2.031 -30.573 1.00 78.12 205 ASN A C 1
ATOM 1651 O O . ASN A 1 205 ? 15.754 2.227 -31.295 1.00 78.12 205 ASN A O 1
ATOM 1655 N N . CYS A 1 206 ? 14.359 0.811 -30.235 1.00 81.94 206 CYS A N 1
ATOM 1656 C CA . CYS A 1 206 ? 14.801 -0.390 -30.946 1.00 81.94 206 CYS A CA 1
ATOM 1657 C C . CYS A 1 206 ? 13.810 -0.723 -32.054 1.00 81.94 206 CYS A C 1
ATOM 1659 O O . CYS A 1 206 ? 12.610 -0.475 -31.902 1.00 81.94 206 CYS A O 1
ATOM 1661 N N . ASP A 1 207 ? 14.308 -1.333 -33.126 1.00 85.44 207 ASP A N 1
ATOM 1662 C CA . ASP A 1 207 ? 13.434 -2.013 -34.069 1.00 85.44 207 ASP A CA 1
ATOM 1663 C C . ASP A 1 207 ? 12.680 -3.153 -33.344 1.00 85.44 207 ASP A C 1
ATOM 1665 O O . ASP A 1 207 ? 13.309 -3.915 -32.595 1.00 85.44 207 ASP A O 1
ATOM 1669 N N . PRO A 1 208 ? 11.344 -3.260 -33.488 1.00 82.62 208 PRO A N 1
ATOM 1670 C CA . PRO A 1 208 ? 10.567 -4.280 -32.791 1.00 82.62 208 PRO A CA 1
ATOM 1671 C C . PRO A 1 208 ? 10.997 -5.713 -33.119 1.00 82.62 208 PRO A C 1
ATOM 1673 O O . PRO A 1 208 ? 11.036 -6.539 -32.209 1.00 82.62 208 PRO A O 1
ATOM 1676 N N . GLU A 1 209 ? 11.357 -6.008 -34.374 1.00 83.12 209 GLU A N 1
ATOM 1677 C CA . GLU A 1 209 ? 11.761 -7.359 -34.782 1.00 83.12 209 GLU A CA 1
ATOM 1678 C C . GLU A 1 209 ? 13.122 -7.724 -34.175 1.00 83.12 209 GLU A C 1
ATOM 1680 O O . GLU A 1 209 ? 13.302 -8.831 -33.660 1.00 83.12 209 GLU A O 1
ATOM 1685 N N . GLU A 1 210 ? 14.070 -6.779 -34.155 1.00 83.56 210 GLU A N 1
ATOM 1686 C CA . GLU A 1 210 ? 15.364 -6.967 -33.485 1.00 83.56 210 GLU A CA 1
ATOM 1687 C C . GLU A 1 210 ? 15.206 -7.188 -31.975 1.00 83.56 210 GLU A C 1
ATOM 1689 O O . GLU A 1 210 ? 15.888 -8.036 -31.392 1.00 83.56 210 GLU A O 1
ATOM 1694 N N . MET A 1 211 ? 14.296 -6.448 -31.337 1.00 82.94 211 MET A N 1
ATOM 1695 C CA . MET A 1 211 ? 14.003 -6.588 -29.912 1.00 82.94 211 MET A CA 1
ATOM 1696 C C . MET A 1 211 ? 13.381 -7.950 -29.592 1.00 82.94 211 MET A C 1
ATOM 1698 O O . MET A 1 211 ? 13.819 -8.609 -28.648 1.00 82.94 211 MET A O 1
ATOM 1702 N N . GLU A 1 212 ? 12.383 -8.388 -30.359 1.00 81.69 212 GLU A N 1
ATOM 1703 C CA . GLU A 1 212 ? 11.743 -9.691 -30.162 1.00 81.69 212 GLU A CA 1
ATOM 1704 C C . GLU A 1 212 ? 12.734 -10.839 -30.371 1.00 81.69 212 GLU A C 1
ATOM 1706 O O . GLU A 1 212 ? 12.812 -11.746 -29.541 1.00 81.69 212 GLU A O 1
ATOM 1711 N N . ALA A 1 213 ? 13.553 -10.774 -31.427 1.00 82.62 213 ALA A N 1
ATOM 1712 C CA . ALA A 1 213 ? 14.593 -11.765 -31.686 1.00 82.62 213 ALA A CA 1
ATOM 1713 C C . ALA A 1 213 ? 15.643 -11.802 -30.564 1.00 82.62 213 ALA A C 1
ATOM 1715 O O . ALA A 1 213 ? 16.064 -12.882 -30.139 1.00 82.62 213 ALA A O 1
ATOM 1716 N N . PHE A 1 214 ? 16.043 -10.633 -30.055 1.00 84.25 214 PHE A N 1
ATOM 1717 C CA . PHE A 1 214 ? 16.967 -10.529 -28.933 1.00 84.25 214 PHE A CA 1
ATOM 1718 C C . PHE A 1 214 ? 16.382 -11.160 -27.665 1.00 84.25 214 PHE A C 1
ATOM 1720 O O . PHE A 1 214 ? 17.023 -12.027 -27.072 1.00 84.25 214 PHE A O 1
ATOM 1727 N N . ILE A 1 215 ? 15.156 -10.788 -27.286 1.00 83.25 215 ILE A N 1
ATOM 1728 C CA . ILE A 1 215 ? 14.479 -11.319 -26.097 1.00 83.25 215 ILE A CA 1
ATOM 1729 C C . ILE A 1 215 ? 14.274 -12.831 -26.209 1.00 83.25 215 ILE A C 1
ATOM 1731 O O . ILE A 1 215 ? 14.570 -13.560 -25.263 1.00 83.25 215 ILE A O 1
ATOM 1735 N N . ALA A 1 216 ? 13.848 -13.324 -27.373 1.00 80.44 216 ALA A N 1
ATOM 1736 C CA . ALA A 1 216 ? 13.738 -14.757 -27.630 1.00 80.44 216 ALA A CA 1
ATOM 1737 C C . ALA A 1 216 ? 15.094 -15.473 -27.475 1.00 80.44 216 ALA A C 1
ATOM 1739 O O . ALA A 1 216 ? 15.157 -16.585 -26.947 1.00 80.44 216 ALA A O 1
ATOM 1740 N N . GLY A 1 217 ? 16.189 -14.823 -27.884 1.00 80.44 217 GLY A N 1
ATOM 1741 C CA . GLY A 1 217 ? 17.556 -15.324 -27.747 1.00 80.44 217 GLY A CA 1
ATOM 1742 C C . GLY A 1 217 ? 18.086 -15.377 -26.309 1.00 80.44 217 GLY A C 1
ATOM 1743 O O . GLY A 1 217 ? 19.007 -16.148 -26.039 1.00 80.44 217 GLY A O 1
ATOM 1744 N N . LEU A 1 218 ? 17.507 -14.612 -25.375 1.00 81.00 218 LEU A N 1
ATOM 1745 C CA . LEU A 1 218 ? 17.868 -14.662 -23.951 1.00 81.00 218 LEU A CA 1
ATOM 1746 C C . LEU A 1 218 ? 17.404 -15.965 -23.274 1.00 81.00 218 LEU A C 1
ATOM 1748 O O . LEU A 1 218 ? 17.993 -16.383 -22.269 1.00 81.00 218 LEU A O 1
ATOM 1752 N N . GLY A 1 219 ? 16.397 -16.635 -23.848 1.00 71.31 219 GLY A N 1
ATOM 1753 C CA . GLY A 1 219 ? 15.825 -17.875 -23.323 1.00 71.31 219 GLY A CA 1
ATOM 1754 C C . GLY A 1 219 ? 15.258 -17.721 -21.906 1.00 71.31 219 GLY A C 1
ATOM 1755 O O . GLY A 1 219 ? 15.055 -16.613 -21.426 1.00 71.31 219 GLY A O 1
ATOM 1756 N N . GLY A 1 220 ? 15.046 -18.840 -21.203 1.00 74.25 220 GLY A N 1
ATOM 1757 C CA . GLY A 1 220 ? 14.568 -18.859 -19.807 1.00 74.25 220 GLY A CA 1
ATOM 1758 C C . GLY A 1 220 ? 15.633 -18.490 -18.766 1.00 74.25 220 GLY A C 1
ATOM 1759 O O . GLY A 1 220 ? 15.652 -19.056 -17.672 1.00 74.25 220 GLY A O 1
A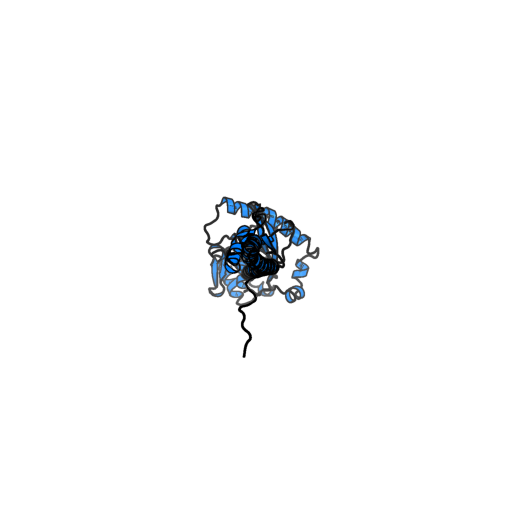TOM 1760 N N . SER A 1 221 ? 16.578 -17.621 -19.128 1.00 82.50 221 SER A N 1
ATOM 1761 C CA . SER A 1 221 ? 17.603 -17.124 -18.212 1.00 82.50 221 SER A CA 1
ATOM 1762 C C . SER A 1 221 ? 16.960 -16.208 -17.172 1.00 82.50 221 SER A C 1
ATOM 1764 O O . SER A 1 221 ? 16.039 -15.461 -17.487 1.00 82.50 221 SER A O 1
ATOM 1766 N N . THR A 1 222 ? 17.465 -16.217 -15.941 1.00 84.75 222 THR A N 1
ATOM 1767 C CA . THR A 1 222 ? 16.989 -15.317 -14.880 1.00 84.75 222 THR A CA 1
ATOM 1768 C C . THR A 1 222 ?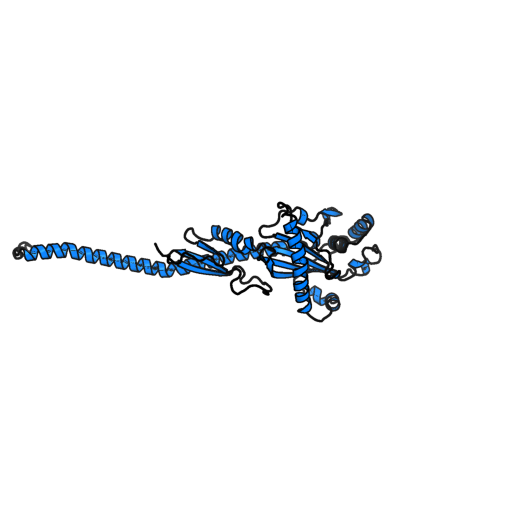 17.991 -14.210 -14.604 1.00 84.75 222 THR A C 1
ATOM 1770 O O . THR A 1 222 ? 19.197 -14.422 -14.750 1.00 84.75 222 THR A O 1
ATOM 1773 N N . HIS A 1 223 ? 17.511 -13.065 -14.122 1.00 82.50 223 HIS A N 1
ATOM 1774 C CA . HIS A 1 223 ? 18.370 -11.949 -13.726 1.00 82.50 223 HIS A CA 1
ATOM 1775 C C . HIS A 1 223 ? 18.264 -11.610 -12.248 1.00 82.50 223 HIS A C 1
ATOM 1777 O O . HIS A 1 223 ? 17.219 -11.814 -11.655 1.00 82.50 223 HIS A O 1
ATOM 1783 N N . GLN A 1 224 ? 19.320 -11.067 -11.649 1.00 84.19 224 GLN A N 1
ATOM 1784 C CA . GLN A 1 224 ? 19.285 -10.626 -10.254 1.00 84.19 224 GLN A CA 1
ATOM 1785 C C . GLN A 1 224 ? 18.721 -9.203 -10.159 1.00 84.19 224 GLN A C 1
ATOM 1787 O O . GLN A 1 224 ? 19.318 -8.254 -10.675 1.00 84.19 224 GLN A O 1
ATOM 1792 N N . VAL A 1 225 ? 17.587 -9.061 -9.470 1.00 85.94 225 VAL A N 1
ATOM 1793 C CA . VAL A 1 225 ? 16.945 -7.772 -9.189 1.00 85.94 225 VAL A CA 1
ATOM 1794 C C . VAL A 1 225 ? 16.818 -7.596 -7.686 1.00 85.94 225 VAL A C 1
ATOM 1796 O O . VAL A 1 225 ? 16.280 -8.451 -6.995 1.00 85.94 225 VAL A O 1
ATOM 1799 N N . LEU A 1 226 ? 17.317 -6.486 -7.164 1.00 85.62 226 LEU A N 1
ATOM 1800 C CA . LEU A 1 226 ? 17.199 -6.132 -5.761 1.00 85.62 226 LEU A CA 1
ATOM 1801 C C . LEU A 1 226 ? 15.995 -5.218 -5.615 1.00 85.62 226 LEU A C 1
ATOM 1803 O O . LEU A 1 226 ? 15.892 -4.216 -6.317 1.00 85.62 226 LEU A O 1
ATOM 1807 N N . GLN A 1 227 ? 15.111 -5.553 -4.686 1.00 86.38 227 GLN A N 1
ATOM 1808 C CA . GLN A 1 227 ? 13.943 -4.748 -4.381 1.00 86.38 227 GLN A CA 1
ATOM 1809 C C . GLN A 1 227 ? 13.939 -4.370 -2.908 1.00 86.38 227 GLN A C 1
ATOM 1811 O O . GLN A 1 227 ? 14.023 -5.236 -2.052 1.00 86.38 227 GLN A O 1
ATOM 1816 N N . THR A 1 228 ? 13.757 -3.101 -2.571 1.00 83.56 228 THR A N 1
ATOM 1817 C CA . THR A 1 228 ? 13.441 -2.718 -1.185 1.00 83.56 228 THR A CA 1
ATOM 1818 C C . THR A 1 228 ? 12.147 -1.937 -1.146 1.00 83.56 228 THR A C 1
ATOM 1820 O O . THR A 1 228 ? 11.817 -1.252 -2.108 1.00 83.56 228 THR A O 1
ATOM 1823 N N . THR A 1 229 ? 11.383 -2.075 -0.064 1.00 84.50 229 THR A N 1
ATOM 1824 C CA . THR A 1 229 ? 10.113 -1.369 0.105 1.00 84.50 229 THR A CA 1
ATOM 1825 C C . THR A 1 229 ? 10.183 -0.492 1.340 1.00 84.50 229 THR A C 1
ATOM 1827 O O . THR A 1 229 ? 10.598 -0.955 2.399 1.00 84.50 229 THR A O 1
ATOM 1830 N N . SER A 1 230 ? 9.781 0.764 1.202 1.00 83.06 230 SER A N 1
ATOM 1831 C CA . SER A 1 230 ? 9.642 1.710 2.304 1.00 83.06 230 SER A CA 1
ATOM 1832 C C . SER A 1 230 ? 8.253 2.334 2.276 1.00 83.06 230 SER A C 1
ATOM 1834 O O . SER A 1 230 ? 7.631 2.468 1.221 1.00 83.06 230 SER A O 1
ATOM 1836 N N . LEU A 1 231 ? 7.737 2.671 3.454 1.00 84.62 231 LEU A N 1
ATOM 1837 C CA . LEU A 1 231 ? 6.424 3.279 3.604 1.00 84.62 231 LEU A CA 1
ATOM 1838 C C . LEU A 1 231 ? 6.594 4.673 4.182 1.00 84.62 231 LEU A C 1
ATOM 1840 O O . LEU A 1 231 ? 7.164 4.840 5.258 1.00 84.62 231 LEU A O 1
ATOM 1844 N N . HIS A 1 232 ? 6.043 5.651 3.483 1.00 81.25 232 HIS A N 1
ATOM 1845 C CA . HIS A 1 232 ? 6.169 7.059 3.815 1.00 81.25 232 HIS A CA 1
ATOM 1846 C C . HIS A 1 232 ? 4.796 7.627 4.047 1.00 81.25 232 HIS A C 1
ATOM 1848 O O . HIS A 1 232 ? 3.912 7.509 3.202 1.00 81.25 232 HIS A O 1
ATOM 1854 N N . LEU A 1 233 ? 4.609 8.246 5.199 1.00 80.69 233 LEU A N 1
ATOM 1855 C CA . LEU A 1 233 ? 3.365 8.920 5.493 1.00 80.69 233 LEU A CA 1
ATOM 1856 C C . LEU A 1 233 ? 3.506 10.398 5.135 1.00 80.69 233 LEU A C 1
ATOM 1858 O O . LEU A 1 233 ? 4.308 11.106 5.742 1.00 80.69 233 LEU A O 1
ATOM 1862 N N . ILE A 1 234 ? 2.697 10.859 4.182 1.00 77.69 234 ILE A N 1
ATOM 1863 C CA . ILE A 1 234 ? 2.779 12.212 3.621 1.00 77.69 234 ILE A CA 1
ATOM 1864 C C . ILE A 1 234 ? 1.415 12.922 3.601 1.00 77.69 234 ILE A C 1
ATOM 1866 O O . ILE A 1 234 ? 0.365 12.273 3.658 1.00 77.69 234 ILE A O 1
ATOM 1870 N N . PRO A 1 235 ? 1.389 14.261 3.504 1.00 76.75 235 PRO A N 1
ATOM 1871 C CA . PRO A 1 235 ? 0.169 14.994 3.194 1.00 76.75 235 PRO A CA 1
ATOM 1872 C C . PRO A 1 235 ? -0.282 14.672 1.765 1.00 76.75 235 PRO A C 1
ATOM 1874 O O . PRO A 1 235 ? 0.462 14.885 0.809 1.00 76.75 235 PRO A O 1
ATOM 1877 N N . GLY A 1 236 ? -1.498 14.161 1.616 1.00 72.25 236 GLY A N 1
ATOM 1878 C CA . GLY A 1 236 ? -2.108 13.874 0.325 1.00 72.25 236 GLY A CA 1
ATOM 1879 C C . GLY A 1 236 ? -2.612 15.129 -0.397 1.00 72.25 236 GLY A C 1
ATOM 1880 O O . GLY A 1 236 ? -2.740 16.204 0.201 1.00 72.25 236 GLY A O 1
ATOM 1881 N N . PRO A 1 237 ? -2.971 15.003 -1.688 1.00 66.62 237 PRO A N 1
ATOM 1882 C CA . PRO A 1 237 ? -3.338 16.130 -2.555 1.00 66.62 237 PRO A CA 1
ATOM 1883 C C . PRO A 1 237 ? -4.612 16.878 -2.129 1.00 66.62 237 PRO A C 1
ATOM 1885 O O . PRO A 1 237 ? -4.890 17.964 -2.637 1.00 66.62 237 PRO A O 1
ATOM 1888 N N . PHE A 1 238 ? -5.382 16.318 -1.195 1.00 68.75 238 PHE A N 1
ATOM 1889 C CA . PHE A 1 238 ? -6.617 16.901 -0.667 1.00 68.75 238 PHE A CA 1
ATOM 1890 C C . PHE A 1 238 ? -6.504 17.325 0.805 1.00 68.75 238 PHE A C 1
ATOM 1892 O O . PHE A 1 238 ? -7.512 17.603 1.442 1.00 68.75 238 PHE A O 1
ATOM 1899 N N . GLY A 1 239 ? -5.290 17.349 1.366 1.00 71.50 239 GLY A N 1
ATOM 1900 C CA . GLY A 1 239 ? -5.065 17.597 2.796 1.00 71.50 239 GLY A CA 1
ATOM 1901 C C . GLY A 1 239 ? -5.375 16.391 3.689 1.00 71.50 239 GLY A C 1
ATOM 1902 O O . GLY A 1 239 ? -5.105 16.429 4.888 1.00 71.50 239 GLY A O 1
ATOM 1903 N N . HIS A 1 240 ? -5.884 15.307 3.102 1.00 74.75 240 HIS A N 1
ATOM 1904 C CA . HIS A 1 240 ? -5.988 14.012 3.754 1.00 74.75 240 HIS A CA 1
ATOM 1905 C C . HIS A 1 240 ? -4.604 13.365 3.806 1.00 74.75 240 HIS A C 1
ATOM 1907 O O . HIS A 1 240 ? -3.829 13.511 2.865 1.00 74.75 240 HIS A O 1
ATOM 1913 N N . PRO A 1 241 ? -4.258 12.665 4.887 1.00 79.81 241 PRO A N 1
ATOM 1914 C CA . PRO A 1 241 ? -3.022 11.899 4.950 1.00 79.81 241 PRO A CA 1
ATOM 1915 C C . PRO A 1 241 ? -3.009 10.821 3.861 1.00 79.81 241 PRO A C 1
ATOM 1917 O O . PRO A 1 241 ? -4.043 10.270 3.509 1.00 79.81 241 PRO A O 1
ATOM 1920 N N . THR A 1 242 ? -1.844 10.491 3.329 1.00 82.06 242 THR A N 1
ATOM 1921 C CA . THR A 1 242 ? -1.680 9.423 2.339 1.00 82.06 242 THR A CA 1
ATOM 1922 C C . THR A 1 242 ? -0.421 8.653 2.689 1.00 82.06 242 THR A C 1
ATOM 1924 O O . THR A 1 242 ? 0.558 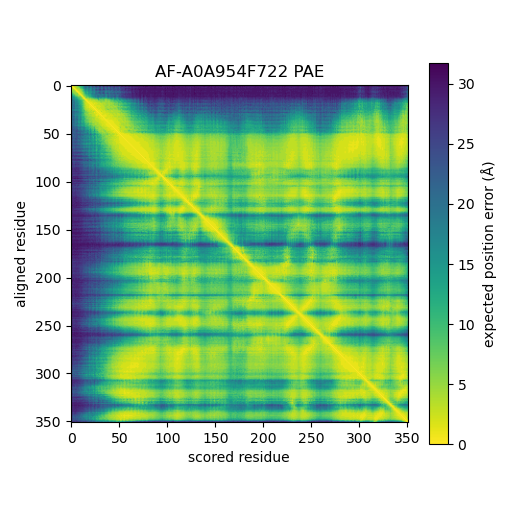9.236 3.154 1.00 82.06 242 THR A O 1
ATOM 1927 N N . ILE A 1 243 ? -0.436 7.338 2.493 1.00 85.50 243 ILE A N 1
ATOM 1928 C CA . ILE A 1 243 ? 0.799 6.559 2.577 1.00 85.50 243 ILE A CA 1
ATOM 1929 C C . ILE A 1 243 ? 1.302 6.326 1.164 1.00 85.50 243 ILE A C 1
ATOM 1931 O O . ILE A 1 243 ? 0.576 5.812 0.318 1.00 85.50 243 ILE A O 1
ATOM 1935 N N . LEU A 1 244 ? 2.564 6.650 0.938 1.00 86.00 244 LEU A N 1
ATOM 1936 C CA . LEU A 1 244 ? 3.313 6.281 -0.246 1.00 86.00 244 LEU A CA 1
ATOM 1937 C C . LEU A 1 244 ? 4.143 5.040 0.061 1.00 86.00 244 LEU A C 1
ATOM 1939 O O . LEU A 1 244 ? 5.047 5.073 0.896 1.00 86.00 244 LEU A O 1
ATOM 1943 N N . ALA A 1 245 ? 3.831 3.944 -0.617 1.00 89.00 245 ALA A N 1
ATOM 1944 C CA . ALA A 1 245 ? 4.656 2.751 -0.606 1.00 89.00 245 ALA A CA 1
ATOM 1945 C C . ALA A 1 245 ? 5.652 2.840 -1.764 1.00 89.00 245 ALA A C 1
ATOM 1947 O O . ALA A 1 245 ? 5.261 2.738 -2.926 1.00 89.00 245 ALA A O 1
ATOM 1948 N N . LEU A 1 246 ? 6.927 3.050 -1.442 1.00 86.94 246 LEU A N 1
ATOM 1949 C CA . LEU A 1 246 ? 8.022 3.139 -2.401 1.00 86.94 246 LEU A CA 1
ATOM 1950 C C . LEU A 1 246 ? 8.726 1.797 -2.527 1.00 86.94 246 LEU A C 1
ATOM 1952 O O . LEU A 1 246 ? 9.045 1.156 -1.531 1.00 86.94 246 LEU A O 1
ATOM 1956 N N . ARG A 1 247 ? 9.006 1.401 -3.763 1.00 88.56 247 ARG A N 1
ATOM 1957 C CA . ARG A 1 247 ? 9.829 0.263 -4.151 1.00 88.56 247 ARG A CA 1
ATOM 1958 C C . ARG A 1 247 ? 11.061 0.789 -4.872 1.00 88.56 247 ARG A C 1
ATOM 1960 O O . ARG A 1 247 ? 10.946 1.353 -5.955 1.00 88.56 247 ARG A O 1
ATOM 1967 N N . ASP A 1 248 ? 12.225 0.589 -4.273 1.00 85.94 248 ASP A N 1
ATOM 1968 C CA . ASP A 1 248 ? 13.516 0.811 -4.923 1.00 85.94 248 ASP A CA 1
ATOM 1969 C C . ASP A 1 248 ? 13.913 -0.488 -5.627 1.00 85.94 248 ASP A C 1
ATOM 1971 O O . ASP A 1 248 ? 14.129 -1.509 -4.966 1.00 85.94 248 ASP A O 1
ATOM 1975 N N . ILE A 1 249 ? 13.926 -0.451 -6.959 1.00 88.56 249 ILE A N 1
ATOM 1976 C CA . ILE A 1 249 ? 14.229 -1.572 -7.841 1.00 88.56 249 ILE A CA 1
ATOM 1977 C C . ILE A 1 249 ? 15.586 -1.329 -8.486 1.00 88.56 249 ILE A C 1
ATOM 1979 O O . ILE A 1 249 ? 15.785 -0.380 -9.246 1.00 88.56 249 ILE A O 1
ATOM 1983 N N . ARG A 1 250 ? 16.518 -2.241 -8.232 1.00 86.44 250 ARG A N 1
ATOM 1984 C CA . ARG A 1 250 ? 17.873 -2.178 -8.773 1.00 86.44 250 ARG A CA 1
ATOM 1985 C C . ARG A 1 250 ? 18.144 -3.419 -9.580 1.00 86.44 250 ARG A C 1
ATOM 1987 O O . ARG A 1 250 ? 18.096 -4.534 -9.063 1.00 86.44 250 ARG A O 1
ATOM 1994 N N . ILE A 1 251 ? 18.447 -3.219 -10.849 1.00 86.00 251 ILE A N 1
ATOM 1995 C CA . ILE A 1 251 ? 18.736 -4.310 -11.769 1.00 86.00 251 ILE A CA 1
ATOM 1996 C C . ILE A 1 251 ? 20.244 -4.312 -11.970 1.00 86.00 251 ILE A C 1
ATOM 1998 O O . ILE A 1 251 ? 20.837 -3.311 -12.388 1.00 86.00 251 ILE A O 1
ATOM 2002 N N . LYS A 1 252 ? 20.872 -5.440 -11.634 1.00 84.06 252 LYS A N 1
ATOM 2003 C CA . LYS A 1 252 ? 22.301 -5.641 -11.863 1.00 84.06 252 LYS A CA 1
ATOM 2004 C C . LYS A 1 252 ? 22.580 -5.488 -13.357 1.00 84.06 252 LYS A C 1
ATOM 2006 O O . LYS A 1 252 ? 21.783 -5.929 -14.176 1.00 84.06 252 LYS A O 1
ATOM 2011 N N . ARG A 1 253 ? 23.706 -4.904 -13.756 1.00 84.62 253 ARG A N 1
ATOM 2012 C CA . ARG A 1 253 ? 24.074 -4.904 -15.183 1.00 84.62 253 ARG A CA 1
ATOM 2013 C C . ARG A 1 253 ? 24.133 -6.326 -15.754 1.00 84.62 253 ARG A C 1
ATOM 2015 O O . ARG A 1 253 ? 24.575 -7.255 -15.069 1.00 84.62 253 ARG A O 1
ATOM 2022 N N . MET A 1 254 ? 23.752 -6.499 -17.016 1.00 80.75 254 MET A N 1
ATOM 2023 C CA . MET A 1 254 ? 23.879 -7.798 -17.676 1.00 80.75 254 MET A CA 1
ATOM 2024 C C . MET A 1 254 ? 25.354 -8.211 -17.863 1.00 80.75 254 MET A C 1
ATOM 2026 O O . MET A 1 254 ? 26.229 -7.361 -18.069 1.00 80.75 254 MET A O 1
ATOM 2030 N N . PRO A 1 255 ? 25.674 -9.519 -17.825 1.00 77.62 255 PRO A N 1
ATOM 2031 C CA . PRO A 1 255 ? 27.015 -9.997 -18.136 1.00 77.62 255 PRO A CA 1
ATOM 2032 C C . PRO A 1 255 ? 27.419 -9.656 -19.575 1.00 77.62 255 PRO A C 1
ATOM 2034 O O . PRO A 1 255 ? 26.700 -9.956 -20.527 1.00 77.62 255 PRO A O 1
ATOM 2037 N N . ARG A 1 256 ? 28.630 -9.119 -19.770 1.00 75.00 256 ARG A N 1
ATOM 2038 C CA . ARG A 1 256 ? 29.168 -8.796 -21.110 1.00 75.00 256 ARG A CA 1
ATOM 2039 C C . ARG A 1 256 ? 29.300 -10.004 -22.044 1.00 75.00 256 ARG A C 1
ATOM 2041 O O . ARG A 1 256 ? 29.528 -9.825 -23.235 1.00 75.00 256 ARG A O 1
ATOM 2048 N N . THR A 1 257 ? 29.158 -11.228 -21.542 1.00 75.31 257 THR A N 1
ATOM 2049 C CA . THR A 1 257 ? 29.074 -12.437 -22.372 1.00 75.31 257 THR A CA 1
ATOM 2050 C C . THR A 1 257 ? 27.896 -12.392 -23.342 1.00 75.31 257 THR A C 1
ATOM 2052 O O . THR A 1 257 ? 28.016 -12.927 -24.439 1.00 75.31 257 THR A O 1
ATOM 2055 N N . PHE A 1 258 ? 26.812 -11.696 -22.987 1.00 72.06 258 PHE A N 1
ATOM 2056 C CA . PHE A 1 258 ? 25.675 -11.474 -23.878 1.00 72.06 258 PHE A CA 1
ATOM 2057 C C . PHE A 1 258 ? 25.951 -10.397 -24.941 1.00 72.06 258 PHE A C 1
ATOM 2059 O O . PHE A 1 258 ? 25.328 -10.429 -25.990 1.00 72.06 258 PHE A O 1
ATOM 2066 N N . ALA A 1 259 ? 26.937 -9.507 -24.744 1.00 66.56 259 ALA A N 1
ATOM 2067 C CA . ALA A 1 259 ? 27.168 -8.293 -25.549 1.00 66.56 259 ALA A CA 1
ATOM 2068 C C . ALA A 1 259 ? 27.543 -8.515 -27.025 1.00 66.56 259 ALA A C 1
ATOM 2070 O O . ALA A 1 259 ? 27.539 -7.565 -27.800 1.00 66.56 259 ALA A O 1
ATOM 2071 N N . ARG A 1 260 ? 27.892 -9.739 -27.439 1.00 65.38 260 ARG A N 1
ATOM 2072 C CA . ARG A 1 260 ? 28.395 -9.999 -28.802 1.00 65.38 260 ARG A CA 1
ATOM 2073 C C . ARG A 1 260 ? 27.307 -10.041 -29.881 1.00 65.38 260 ARG A C 1
ATOM 2075 O O . ARG A 1 260 ? 27.654 -10.006 -31.055 1.00 65.38 260 ARG A O 1
ATOM 2082 N N . SER A 1 261 ? 26.034 -10.122 -29.501 1.00 67.88 261 SER A N 1
ATOM 2083 C CA . SER A 1 261 ? 24.891 -10.247 -30.420 1.00 67.88 261 SER A CA 1
ATOM 2084 C C . SER A 1 261 ? 23.782 -9.236 -30.127 1.00 67.88 261 SER A C 1
ATOM 2086 O O . SER A 1 261 ? 22.623 -9.497 -30.436 1.00 67.88 261 SER A O 1
ATOM 2088 N N . ILE A 1 262 ? 24.110 -8.121 -29.469 1.00 73.69 262 ILE A N 1
ATOM 2089 C CA . ILE A 1 262 ? 23.101 -7.196 -28.949 1.00 73.69 262 ILE A CA 1
ATOM 2090 C C . ILE A 1 262 ? 22.932 -6.001 -29.887 1.00 73.69 262 ILE A C 1
ATOM 2092 O O . ILE A 1 262 ? 23.937 -5.381 -30.250 1.00 73.69 262 ILE A O 1
ATOM 2096 N N . PRO A 1 263 ? 21.686 -5.648 -30.250 1.00 81.06 263 PRO A N 1
ATOM 2097 C CA . PRO A 1 263 ? 21.391 -4.394 -30.930 1.00 81.06 263 PRO A CA 1
ATOM 2098 C C . PRO A 1 263 ? 21.948 -3.200 -30.145 1.00 81.06 263 PRO A C 1
ATOM 2100 O O . PRO A 1 263 ? 21.789 -3.130 -28.930 1.00 81.06 263 PRO A O 1
ATOM 2103 N N . THR A 1 264 ? 22.568 -2.222 -30.809 1.00 82.50 264 THR A N 1
ATOM 2104 C CA . THR A 1 264 ? 23.144 -1.039 -30.132 1.00 82.50 264 THR A CA 1
ATOM 2105 C C . THR A 1 264 ? 22.122 -0.313 -29.253 1.00 82.50 264 THR A C 1
ATOM 2107 O O . THR A 1 264 ? 22.460 0.206 -28.195 1.00 82.50 264 THR A O 1
ATOM 2110 N N . CYS A 1 265 ? 20.849 -0.348 -29.643 1.00 81.81 265 CYS A N 1
ATOM 2111 C CA . CYS A 1 265 ? 19.753 0.236 -28.880 1.00 81.81 265 CYS A CA 1
ATOM 2112 C C . CYS A 1 265 ? 19.509 -0.428 -27.508 1.00 81.81 265 CYS A C 1
ATOM 2114 O O . CYS A 1 265 ? 18.785 0.143 -26.710 1.00 81.81 265 CYS A O 1
ATOM 2116 N N . MET A 1 266 ? 20.109 -1.589 -27.212 1.00 82.50 266 MET A N 1
ATOM 2117 C CA . MET A 1 266 ? 20.009 -2.314 -25.935 1.00 82.50 266 MET A CA 1
ATOM 2118 C C . MET A 1 266 ? 21.250 -2.135 -25.039 1.00 82.50 266 MET A C 1
ATOM 2120 O O . MET A 1 266 ? 21.373 -2.788 -24.001 1.00 82.50 266 MET A O 1
ATOM 2124 N N . GLU A 1 267 ? 22.182 -1.252 -25.410 1.00 81.44 267 GLU A N 1
ATOM 2125 C CA . GLU A 1 267 ? 23.377 -0.946 -24.614 1.00 81.44 267 GLU A CA 1
ATOM 2126 C C . GLU A 1 267 ? 23.083 -0.569 -23.142 1.00 81.44 267 GLU A C 1
ATOM 2128 O O . GLU A 1 267 ? 23.825 -1.032 -22.268 1.00 81.44 267 GLU A O 1
ATOM 2133 N N . PRO A 1 268 ? 21.985 0.147 -22.804 1.00 78.50 268 PRO A N 1
ATOM 2134 C CA . PRO A 1 268 ? 21.642 0.444 -21.410 1.00 78.50 268 PRO A CA 1
ATOM 2135 C C . PRO A 1 268 ? 21.423 -0.789 -20.518 1.00 78.50 268 PRO A C 1
ATOM 2137 O O . PRO A 1 268 ? 21.610 -0.708 -19.308 1.00 78.50 268 PRO A O 1
ATOM 2140 N N . LEU A 1 269 ? 21.121 -1.974 -21.064 1.00 79.00 269 LEU A N 1
ATOM 2141 C CA . LEU A 1 269 ? 21.030 -3.209 -20.263 1.00 79.00 269 LEU A CA 1
ATOM 2142 C C . LEU A 1 269 ? 22.367 -3.601 -19.599 1.00 79.00 269 LEU A C 1
ATOM 2144 O O . LEU A 1 269 ? 22.408 -4.421 -18.677 1.00 79.00 269 LEU A O 1
ATOM 2148 N N . PHE A 1 270 ? 23.477 -3.020 -20.061 1.00 81.94 270 PHE A N 1
ATOM 2149 C CA . PHE A 1 270 ? 24.818 -3.234 -19.521 1.00 81.94 270 PHE A CA 1
ATOM 2150 C C . PHE A 1 270 ? 25.269 -2.193 -18.499 1.00 81.94 270 PHE A C 1
ATOM 2152 O O . PHE A 1 270 ? 26.370 -2.328 -17.947 1.00 81.94 270 PHE A O 1
ATOM 2159 N N . SER A 1 271 ? 24.449 -1.182 -18.220 1.00 80.25 271 SER A N 1
ATOM 2160 C CA . SER A 1 271 ? 24.615 -0.331 -17.047 1.00 80.25 271 SER A CA 1
ATOM 2161 C C . SER A 1 271 ? 23.781 -0.859 -15.884 1.00 80.25 271 SER A C 1
ATOM 2163 O O . SER A 1 271 ? 22.868 -1.667 -16.052 1.00 80.25 271 SER A O 1
ATOM 2165 N N . ASN A 1 272 ? 24.130 -0.431 -14.671 1.00 79.62 272 ASN A N 1
ATOM 2166 C CA . ASN A 1 272 ? 23.230 -0.609 -13.540 1.00 79.62 272 ASN A CA 1
ATOM 2167 C C . ASN A 1 272 ? 21.973 0.220 -13.808 1.00 79.62 272 ASN A C 1
ATOM 2169 O O . ASN A 1 272 ? 22.076 1.350 -14.286 1.00 79.62 272 ASN A O 1
ATOM 2173 N N . GLN A 1 273 ? 20.812 -0.347 -13.512 1.00 84.00 273 GLN A N 1
ATOM 2174 C CA . GLN A 1 273 ? 19.535 0.337 -13.681 1.00 84.00 273 GLN A CA 1
ATOM 2175 C C . GLN A 1 273 ? 18.905 0.558 -12.316 1.00 84.00 273 GLN A C 1
ATOM 2177 O O . GLN A 1 273 ? 18.942 -0.335 -11.460 1.00 84.00 273 GLN A O 1
ATOM 2182 N N . HIS A 1 274 ? 18.317 1.736 -12.128 1.00 85.06 274 HIS A N 1
ATOM 2183 C CA . HIS A 1 274 ? 17.709 2.138 -10.869 1.00 85.06 274 HIS A CA 1
ATOM 2184 C C . HIS A 1 274 ? 16.339 2.753 -11.119 1.00 85.06 274 HIS A C 1
ATOM 2186 O O . HIS A 1 274 ? 16.210 3.863 -11.625 1.00 85.06 274 HIS A O 1
ATOM 2192 N N . TRP A 1 275 ? 15.318 2.005 -10.731 1.00 86.50 275 TRP A N 1
ATOM 2193 C CA . TRP A 1 275 ? 13.927 2.372 -10.903 1.00 86.50 275 TRP A CA 1
ATOM 2194 C C . TRP A 1 275 ? 13.289 2.577 -9.549 1.00 86.50 275 TRP A C 1
ATOM 2196 O O . TRP A 1 275 ? 13.525 1.815 -8.610 1.00 86.50 275 TRP A O 1
ATOM 2206 N N . ILE A 1 276 ? 12.416 3.569 -9.475 1.00 86.94 276 ILE A N 1
ATOM 2207 C CA . ILE A 1 276 ? 11.554 3.744 -8.322 1.00 86.94 276 ILE A CA 1
ATOM 2208 C C . ILE A 1 276 ? 10.123 3.533 -8.780 1.00 86.94 276 ILE A C 1
ATOM 2210 O O . ILE A 1 276 ? 9.638 4.139 -9.738 1.00 86.94 276 ILE A O 1
ATOM 2214 N N . GLN A 1 277 ? 9.454 2.643 -8.073 1.00 91.19 277 GLN A N 1
ATOM 2215 C CA . GLN A 1 277 ? 8.081 2.251 -8.323 1.00 91.19 277 GLN A CA 1
ATOM 2216 C C . GLN A 1 277 ? 7.292 2.369 -7.033 1.00 91.19 277 GLN A C 1
ATOM 2218 O O . GLN A 1 277 ? 7.863 2.478 -5.951 1.00 91.19 277 GLN A O 1
ATOM 2223 N N . GLY A 1 278 ? 5.972 2.323 -7.112 1.00 91.50 278 GLY A N 1
ATOM 2224 C CA . GLY A 1 278 ? 5.190 2.342 -5.893 1.00 91.50 278 GLY A CA 1
ATOM 2225 C C . GLY A 1 278 ? 3.711 2.527 -6.106 1.00 91.50 278 GLY A C 1
ATOM 2226 O O . GLY A 1 278 ? 3.205 2.522 -7.227 1.00 91.50 278 GLY A O 1
ATOM 2227 N N . PHE A 1 279 ? 3.016 2.680 -4.993 1.00 91.00 279 PHE A N 1
ATOM 2228 C CA . PHE A 1 279 ? 1.586 2.929 -4.969 1.00 91.00 279 PHE A CA 1
ATOM 2229 C C . PHE A 1 279 ? 1.214 3.815 -3.792 1.00 91.00 279 PHE A C 1
ATOM 2231 O O . PHE A 1 279 ? 1.966 3.953 -2.824 1.00 91.00 279 PHE A O 1
ATOM 2238 N N . TRP A 1 280 ? 0.030 4.405 -3.884 1.00 87.94 280 TRP A N 1
ATOM 2239 C CA . TRP A 1 280 ? -0.552 5.159 -2.784 1.00 87.94 280 TRP A CA 1
ATOM 2240 C C . TRP A 1 280 ? -1.618 4.342 -2.098 1.00 87.94 280 TRP A C 1
ATOM 2242 O O . TRP A 1 280 ? -2.471 3.751 -2.764 1.00 87.94 280 TRP A O 1
ATOM 2252 N N . LEU A 1 281 ? -1.598 4.384 -0.773 1.00 89.31 281 LEU A N 1
ATOM 2253 C CA . LEU A 1 281 ? -2.737 3.977 0.020 1.00 89.31 281 LEU A CA 1
ATOM 2254 C C . LEU A 1 281 ? -3.625 5.182 0.297 1.00 89.31 281 LEU A C 1
ATOM 2256 O O . LEU A 1 281 ? -3.166 6.184 0.854 1.00 89.31 281 LEU A O 1
ATOM 2260 N N . ASP A 1 282 ? -4.896 5.026 -0.047 1.00 86.81 282 ASP A N 1
ATOM 2261 C CA . ASP A 1 282 ? -5.966 5.945 0.309 1.00 86.81 282 ASP A CA 1
ATOM 2262 C C . ASP A 1 282 ? -6.027 6.065 1.841 1.00 86.81 282 ASP A C 1
ATOM 2264 O O . ASP A 1 282 ? -6.269 5.091 2.566 1.00 86.81 282 ASP A O 1
ATOM 2268 N N . GLY A 1 283 ? -5.763 7.271 2.344 1.00 86.25 283 GLY A N 1
ATOM 2269 C CA . GLY A 1 283 ? -5.781 7.544 3.774 1.00 86.25 283 GLY A CA 1
ATOM 2270 C C . GLY A 1 283 ? -7.176 7.528 4.379 1.00 86.25 283 GLY A C 1
ATOM 2271 O O . GLY A 1 283 ? -7.309 7.135 5.536 1.00 86.25 283 GLY A O 1
ATOM 2272 N N . ASP A 1 284 ? -8.213 7.887 3.624 1.00 87.25 284 ASP A N 1
ATOM 2273 C CA . ASP A 1 284 ? -9.596 7.830 4.102 1.00 87.25 284 ASP A CA 1
ATOM 2274 C C . ASP A 1 284 ? -10.043 6.376 4.218 1.00 87.25 284 ASP A C 1
ATOM 2276 O O . ASP A 1 284 ? -10.634 5.963 5.222 1.00 87.25 284 ASP A O 1
ATOM 2280 N N . TRP A 1 285 ? -9.673 5.547 3.242 1.00 91.38 285 TRP A N 1
ATOM 2281 C CA . TRP A 1 285 ? -9.827 4.106 3.379 1.00 91.38 285 TRP A CA 1
ATOM 2282 C C . TRP A 1 285 ? -9.070 3.580 4.603 1.00 91.38 285 TRP A C 1
ATOM 2284 O O . TRP A 1 285 ? -9.660 2.886 5.430 1.00 91.38 285 TRP A O 1
ATOM 2294 N N . LEU A 1 286 ? -7.794 3.925 4.769 1.00 90.44 286 LEU A N 1
ATOM 2295 C CA . LEU A 1 286 ? -6.961 3.413 5.858 1.00 90.44 286 LEU A CA 1
ATOM 2296 C C . LEU A 1 286 ? -7.470 3.820 7.250 1.00 90.44 286 LEU A C 1
ATOM 2298 O O . LEU A 1 286 ? -7.412 3.023 8.189 1.00 90.44 286 LEU A O 1
ATOM 2302 N N . LEU A 1 287 ? -7.922 5.065 7.396 1.00 88.50 287 LEU A N 1
ATOM 2303 C CA . LEU A 1 287 ? -8.239 5.685 8.684 1.00 88.50 287 LEU A CA 1
ATOM 2304 C C . LEU A 1 287 ? -9.730 5.749 8.995 1.00 88.50 287 LEU A C 1
ATOM 2306 O O . LEU A 1 287 ? -10.093 6.118 10.110 1.00 88.50 287 LEU A O 1
ATOM 2310 N N . GLU A 1 288 ? -10.601 5.420 8.052 1.00 90.00 288 GLU A N 1
ATOM 2311 C CA . GLU A 1 288 ? -12.042 5.441 8.283 1.00 90.00 288 GLU A CA 1
ATOM 2312 C C . GLU A 1 288 ? -12.730 4.232 7.656 1.00 90.00 288 GLU A C 1
ATOM 2314 O O . GLU A 1 288 ? -13.363 3.451 8.374 1.00 90.00 288 GLU A O 1
ATOM 2319 N N . GLY A 1 289 ? -12.580 4.043 6.344 1.00 93.25 289 GLY A N 1
ATOM 2320 C CA . GLY A 1 289 ? -13.302 3.014 5.594 1.00 93.25 289 GLY A CA 1
ATOM 2321 C C . GLY A 1 289 ? -13.006 1.593 6.078 1.00 93.25 289 GLY A C 1
ATOM 2322 O O . GLY A 1 289 ? -13.904 0.878 6.531 1.00 93.25 289 GLY A O 1
ATOM 2323 N N . MET A 1 290 ? -11.740 1.187 6.020 1.00 95.44 290 MET A N 1
ATOM 2324 C CA . MET A 1 290 ? -11.275 -0.135 6.431 1.00 95.44 290 MET A CA 1
ATOM 2325 C C . MET A 1 290 ? -11.542 -0.405 7.913 1.00 95.44 290 MET A C 1
ATOM 2327 O O . MET A 1 290 ? -12.148 -1.439 8.208 1.00 95.44 290 MET A O 1
ATOM 2331 N N . PRO A 1 291 ? -11.202 0.489 8.859 1.00 94.88 291 PRO A N 1
ATOM 2332 C CA . PRO A 1 291 ? -11.448 0.216 10.268 1.00 94.88 291 PRO A CA 1
ATOM 2333 C C . PRO A 1 291 ? -12.933 0.113 10.607 1.00 94.88 291 PRO A C 1
ATOM 2335 O O . PRO A 1 291 ? -13.295 -0.712 11.440 1.00 94.88 291 PRO A O 1
ATOM 2338 N N . ARG A 1 292 ? -13.815 0.870 9.935 1.00 95.00 292 ARG A N 1
ATOM 2339 C CA . ARG A 1 292 ? -15.270 0.708 10.084 1.00 95.00 292 ARG A CA 1
ATOM 2340 C C . ARG A 1 292 ? -15.735 -0.658 9.583 1.00 95.00 292 ARG A C 1
ATOM 2342 O O . ARG A 1 292 ? -16.503 -1.322 10.270 1.00 95.00 292 ARG A O 1
ATOM 2349 N N . GLN A 1 293 ? -15.250 -1.108 8.426 1.00 95.88 293 GLN 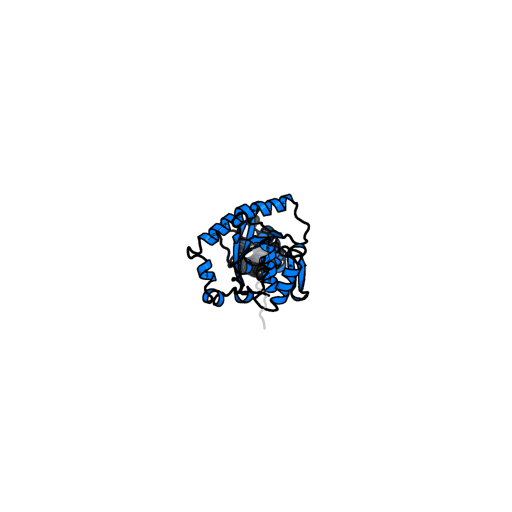A N 1
ATOM 2350 C CA . GLN A 1 293 ? -15.579 -2.440 7.902 1.00 95.88 293 GLN A CA 1
ATOM 2351 C C . GLN A 1 293 ? -15.102 -3.565 8.832 1.00 95.88 293 GLN A C 1
ATOM 2353 O O . GLN A 1 293 ? -15.851 -4.505 9.100 1.00 95.88 293 GLN A O 1
ATOM 2358 N N . VAL A 1 294 ? -13.872 -3.466 9.347 1.00 96.56 294 VAL A N 1
ATOM 2359 C CA . VAL A 1 294 ? -13.350 -4.424 10.331 1.00 96.56 294 VAL A CA 1
ATOM 2360 C C . VAL A 1 294 ? -14.169 -4.343 11.618 1.00 96.56 294 VAL A C 1
ATOM 2362 O O . VAL A 1 294 ? -14.575 -5.375 12.146 1.00 96.56 294 VAL A O 1
ATOM 2365 N N . GLY A 1 295 ? -14.483 -3.131 12.080 1.00 96.31 295 GLY A N 1
ATOM 2366 C CA . GLY A 1 295 ? -15.311 -2.866 13.252 1.00 96.31 295 GLY A CA 1
ATOM 2367 C C . GLY A 1 295 ? -16.662 -3.568 13.183 1.00 96.31 295 GLY A C 1
ATOM 2368 O O . GLY A 1 295 ? -17.004 -4.300 14.105 1.00 96.31 295 GLY A O 1
ATOM 2369 N N . ASN A 1 296 ? -17.355 -3.467 12.047 1.00 95.94 296 ASN A N 1
ATOM 2370 C CA . ASN A 1 296 ? -18.626 -4.159 11.798 1.00 95.94 296 ASN A CA 1
ATOM 2371 C C . ASN A 1 296 ? -18.528 -5.695 11.884 1.00 95.94 296 ASN A C 1
ATOM 2373 O O . ASN A 1 296 ? -19.550 -6.366 11.969 1.00 95.94 296 ASN A O 1
ATOM 2377 N N . THR A 1 297 ? -17.317 -6.255 11.819 1.00 96.25 297 THR A N 1
ATOM 2378 C CA . THR A 1 297 ? -17.076 -7.703 11.887 1.00 96.25 297 THR A CA 1
ATOM 2379 C C . THR A 1 297 ? -16.652 -8.158 13.288 1.00 96.25 297 THR A C 1
ATOM 2381 O O . THR A 1 297 ? -16.986 -9.267 13.697 1.00 96.25 297 THR A O 1
ATOM 2384 N N . VAL A 1 298 ? -15.889 -7.338 14.023 1.00 96.56 298 VAL A N 1
ATOM 2385 C CA . VAL A 1 298 ? -15.215 -7.756 15.274 1.00 96.56 298 VAL A CA 1
ATOM 2386 C C . VAL A 1 298 ? -15.779 -7.132 16.552 1.00 96.56 298 VAL A C 1
ATOM 2388 O O . VAL A 1 298 ? -15.478 -7.614 17.656 1.00 96.56 298 VAL A O 1
ATOM 2391 N N . LEU A 1 299 ? -16.529 -6.039 16.416 1.00 96.12 299 LEU A N 1
ATOM 2392 C CA . LEU A 1 299 ? -17.159 -5.326 17.521 1.00 96.12 299 LEU A CA 1
ATOM 2393 C C . LEU A 1 299 ? -18.578 -5.856 17.738 1.00 96.12 299 LEU A C 1
ATOM 2395 O O . LEU A 1 299 ? -19.236 -6.304 16.803 1.00 96.12 299 LEU A O 1
ATOM 2399 N N . SER A 1 300 ? -19.038 -5.830 18.986 1.00 94.50 300 SER A N 1
ATOM 2400 C CA . SER A 1 300 ? -20.432 -6.141 19.313 1.00 94.50 300 SER A CA 1
ATOM 2401 C C . SER A 1 300 ? -21.345 -4.934 19.081 1.00 94.50 300 SER A C 1
ATOM 2403 O O . SER A 1 300 ? -20.878 -3.800 19.050 1.00 94.50 300 SER A O 1
ATOM 2405 N N . ASP A 1 301 ? -22.661 -5.153 19.026 1.00 92.69 301 ASP A N 1
ATOM 2406 C CA . ASP A 1 301 ? -23.662 -4.087 18.818 1.00 92.69 301 ASP A CA 1
ATOM 2407 C C . ASP A 1 301 ? -23.619 -2.963 19.872 1.00 92.69 301 ASP A C 1
ATOM 2409 O O . ASP A 1 301 ? -24.116 -1.863 19.646 1.00 92.69 301 ASP A O 1
ATOM 2413 N N . ARG A 1 302 ? -23.031 -3.232 21.045 1.00 92.44 302 ARG A N 1
ATOM 2414 C CA . ARG A 1 302 ? -22.869 -2.260 22.141 1.00 92.44 302 ARG A CA 1
ATOM 2415 C C . ARG A 1 302 ? -21.577 -1.446 22.044 1.00 92.44 302 ARG A C 1
ATOM 2417 O O . ARG A 1 302 ? -21.373 -0.530 22.838 1.00 92.44 302 ARG A O 1
ATOM 2424 N N . GLN A 1 303 ? -20.679 -1.819 21.138 1.00 94.44 303 GLN A N 1
ATOM 2425 C CA . GLN A 1 303 ? -19.362 -1.221 20.971 1.00 94.44 303 GLN A CA 1
ATOM 2426 C C . GLN A 1 303 ? -19.381 -0.273 19.778 1.00 94.44 303 GLN A C 1
ATOM 2428 O O . GLN A 1 303 ? -19.722 -0.652 18.662 1.00 94.44 303 GLN A O 1
ATOM 2433 N N . LEU A 1 304 ? -18.966 0.964 20.016 1.00 94.31 304 LEU A N 1
ATOM 2434 C CA . LEU A 1 304 ? -18.880 1.999 18.997 1.00 94.31 304 LEU A CA 1
ATOM 2435 C C . LEU A 1 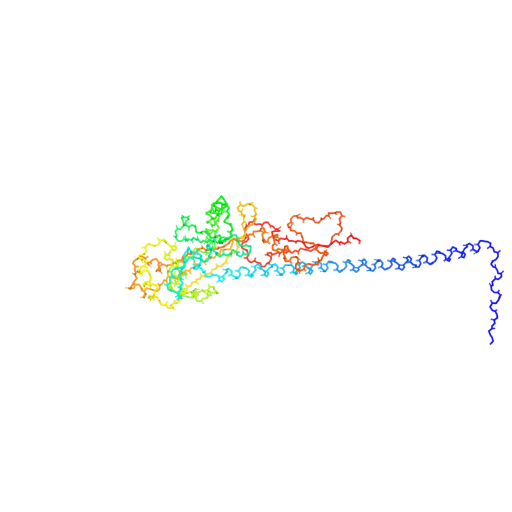304 ? -17.420 2.295 18.671 1.00 94.31 304 LEU A C 1
ATOM 2437 O O . LEU A 1 304 ? -16.561 2.327 19.557 1.00 94.31 304 LEU A O 1
ATOM 2441 N N . LEU A 1 305 ? -17.150 2.527 17.389 1.00 95.25 305 LEU A N 1
ATOM 2442 C CA . LEU A 1 305 ? -15.840 2.917 16.886 1.00 95.25 305 LEU A CA 1
ATOM 2443 C C . LEU A 1 305 ? -15.810 4.417 16.595 1.00 95.25 305 LEU A C 1
ATOM 2445 O O . LEU A 1 305 ? -16.624 4.922 15.824 1.00 95.25 305 LEU A O 1
ATOM 2449 N N . PHE A 1 306 ? -14.817 5.105 17.149 1.00 92.12 306 PHE A N 1
ATOM 2450 C CA . PHE A 1 306 ? -14.559 6.520 16.914 1.00 92.12 306 PHE A CA 1
ATOM 2451 C C . PHE A 1 306 ? -13.190 6.707 16.249 1.00 92.12 306 PHE A C 1
ATOM 2453 O O . PHE A 1 306 ? -12.174 6.186 16.724 1.00 92.12 306 PHE A O 1
ATOM 2460 N N . SER A 1 307 ? -13.163 7.465 15.150 1.00 84.81 307 SER A N 1
ATOM 2461 C CA . SER A 1 307 ? -11.951 7.840 14.412 1.00 84.81 307 SER A CA 1
ATOM 2462 C C . SER A 1 307 ? -11.448 9.232 14.818 1.00 84.81 307 SER A C 1
ATOM 2464 O O . SER A 1 307 ? -12.226 10.178 14.959 1.00 84.81 307 SER A O 1
ATOM 2466 N N . GLY A 1 308 ? -10.128 9.377 14.976 1.00 75.69 308 GLY A N 1
ATOM 2467 C CA . GLY A 1 308 ? -9.464 10.679 15.093 1.00 75.69 308 GLY A CA 1
ATOM 2468 C C . GLY A 1 308 ? -9.971 11.561 16.242 1.00 75.69 308 GLY A C 1
ATOM 2469 O O . GLY A 1 308 ? -9.805 11.224 17.416 1.00 75.69 308 GLY A O 1
ATOM 2470 N N . GLN A 1 309 ? -10.527 12.728 15.888 1.00 70.12 309 GLN A N 1
ATOM 2471 C CA . GLN A 1 309 ? -11.030 13.729 16.840 1.00 70.12 309 GLN A CA 1
ATOM 2472 C C . GLN A 1 309 ? -12.480 13.508 17.277 1.00 70.12 309 GLN A C 1
ATOM 2474 O O . GLN A 1 309 ? -12.930 14.197 18.192 1.00 70.12 309 GLN A O 1
ATOM 2479 N N . ASN A 1 310 ? -13.204 12.566 16.666 1.00 80.94 310 ASN A N 1
ATOM 2480 C CA . ASN A 1 310 ? -14.567 12.267 17.083 1.00 80.94 310 ASN A CA 1
ATOM 2481 C C . ASN A 1 310 ? -14.535 11.764 18.528 1.00 80.94 310 ASN A C 1
ATOM 2483 O O . ASN A 1 310 ? -13.871 10.771 18.841 1.00 80.94 310 ASN A O 1
ATOM 2487 N N . GLN A 1 311 ? -15.212 12.487 19.417 1.00 79.62 311 GLN A N 1
ATOM 2488 C CA . GLN A 1 311 ? -15.337 12.110 20.817 1.00 79.62 311 GLN A CA 1
ATOM 2489 C C . GLN A 1 311 ? -16.746 11.592 21.086 1.00 79.62 311 GLN A C 1
ATOM 2491 O O . GLN A 1 311 ? -17.702 12.095 20.491 1.00 79.62 311 GLN A O 1
ATOM 2496 N N . PRO A 1 312 ? -16.875 10.587 21.963 1.00 81.69 312 PRO A N 1
ATOM 2497 C CA . PRO A 1 312 ? -18.177 10.205 22.471 1.00 81.69 312 PRO A CA 1
ATOM 2498 C C . PRO A 1 312 ? -18.825 11.385 23.213 1.00 81.69 312 PRO A C 1
ATOM 2500 O O . PRO A 1 312 ? -18.128 12.276 23.704 1.00 81.69 312 PRO A O 1
ATOM 2503 N N . ASP A 1 313 ? -20.156 11.381 23.271 1.00 84.69 313 ASP A N 1
ATOM 2504 C CA . ASP A 1 313 ? -20.956 12.412 23.938 1.00 84.69 313 ASP A CA 1
ATOM 2505 C C . ASP A 1 313 ? -20.480 12.613 25.393 1.00 84.69 313 ASP A C 1
ATOM 2507 O O . ASP A 1 313 ? -20.496 11.637 26.156 1.00 84.69 313 ASP A O 1
ATOM 2511 N N . PRO A 1 314 ? -20.035 13.827 25.783 1.00 83.38 314 PRO A N 1
ATOM 2512 C CA . PRO A 1 314 ? -19.527 14.092 27.126 1.00 83.38 314 PRO A CA 1
ATOM 2513 C C . PRO A 1 314 ? -20.592 13.948 28.220 1.00 83.38 314 PRO A C 1
ATOM 2515 O O . PRO A 1 314 ? -20.223 13.757 29.378 1.00 83.38 314 PRO A O 1
ATOM 2518 N N . ASP A 1 315 ? -21.881 14.013 27.872 1.00 86.38 315 ASP A N 1
ATOM 2519 C CA . ASP A 1 315 ? -22.983 13.880 28.831 1.00 86.38 315 ASP A CA 1
ATOM 2520 C C . ASP A 1 315 ? -23.263 12.413 29.208 1.00 86.38 315 ASP A C 1
ATOM 2522 O O . ASP A 1 315 ? -23.998 12.128 30.156 1.00 86.38 315 ASP A O 1
ATOM 2526 N N . GLN A 1 316 ? -22.646 11.463 28.502 1.00 85.44 316 GLN A N 1
ATOM 2527 C CA . GLN A 1 316 ? -22.771 10.031 28.748 1.00 85.44 316 GLN A CA 1
ATOM 2528 C C . GLN A 1 316 ? -21.515 9.471 29.425 1.00 85.44 316 GLN A C 1
ATOM 2530 O O . GLN A 1 316 ? -20.394 9.952 29.251 1.00 85.44 316 GLN A O 1
ATOM 2535 N N . SER A 1 317 ? -21.692 8.413 30.217 1.00 87.69 317 SER A N 1
ATOM 2536 C CA . SER A 1 317 ? -20.567 7.714 30.840 1.00 87.69 317 SER A CA 1
ATOM 2537 C C . SER A 1 317 ? -20.039 6.652 29.879 1.00 87.69 317 SER A C 1
ATOM 2539 O O . SER A 1 317 ? -20.773 5.745 29.499 1.00 87.69 317 SER A O 1
ATOM 2541 N N . TRP A 1 318 ? -18.760 6.730 29.510 1.00 91.25 318 TRP A N 1
ATOM 2542 C CA . TRP A 1 318 ? -18.140 5.813 28.548 1.00 91.25 318 TRP A CA 1
ATOM 2543 C C . TRP A 1 318 ? -16.967 5.053 29.152 1.00 91.25 318 TRP A C 1
ATOM 2545 O O . TRP A 1 318 ? -16.098 5.632 29.806 1.00 91.25 318 TRP A O 1
ATOM 2555 N N . SER A 1 319 ? -16.885 3.760 28.848 1.00 92.25 319 SER A N 1
ATOM 2556 C CA . SER A 1 319 ? -15.633 3.011 28.941 1.00 92.25 319 SER A CA 1
ATOM 2557 C C . SER A 1 319 ? -14.987 2.971 27.562 1.00 92.25 319 SER A C 1
ATOM 2559 O O . SER A 1 319 ? -15.649 2.604 26.595 1.00 92.25 319 SER A O 1
ATOM 2561 N N . GLN A 1 320 ? -13.715 3.358 27.454 1.00 94.62 320 GLN A N 1
ATOM 2562 C CA . GLN A 1 320 ? -13.014 3.467 26.172 1.00 94.62 320 GLN A CA 1
ATOM 2563 C C . GLN A 1 320 ? -11.631 2.814 26.214 1.00 94.62 320 GLN A C 1
ATOM 2565 O O . GLN A 1 320 ? -10.941 2.854 27.234 1.00 94.62 320 GLN A O 1
ATOM 2570 N N . ALA A 1 321 ? -11.207 2.262 25.081 1.00 94.62 321 ALA A N 1
ATOM 2571 C CA . ALA A 1 321 ? -9.847 1.791 24.851 1.00 94.62 321 ALA A CA 1
ATOM 2572 C C . ALA A 1 321 ? -9.330 2.311 23.507 1.00 94.62 321 ALA A C 1
ATOM 2574 O O . ALA A 1 321 ? -10.081 2.422 22.536 1.00 94.62 321 ALA A O 1
ATOM 2575 N N . GLN A 1 322 ? -8.043 2.651 23.467 1.00 93.88 322 GLN A N 1
ATOM 2576 C CA . GLN A 1 322 ? -7.385 3.151 22.264 1.00 93.88 322 GLN A CA 1
ATOM 2577 C C . GLN A 1 322 ? -6.815 2.003 21.432 1.00 93.88 322 GLN A C 1
ATOM 2579 O O . GLN A 1 322 ? -6.372 0.992 21.974 1.00 93.88 322 GLN A O 1
ATOM 2584 N N . VAL A 1 323 ? -6.805 2.198 20.117 1.00 93.06 323 VAL A N 1
ATOM 2585 C CA . VAL A 1 323 ? -6.171 1.317 19.134 1.00 93.06 323 VAL A CA 1
ATOM 2586 C C . VAL A 1 323 ? -5.261 2.157 18.261 1.00 93.06 323 VAL A C 1
ATOM 2588 O O . VAL A 1 323 ? -5.700 3.161 17.705 1.00 93.06 323 VAL A O 1
ATOM 2591 N N . GLU A 1 324 ? -4.011 1.739 18.108 1.00 91.25 324 GLU A N 1
ATOM 2592 C CA . GLU A 1 324 ? -3.086 2.331 17.146 1.00 91.25 324 GLU A CA 1
ATOM 2593 C C . GLU A 1 324 ? -3.015 1.427 15.907 1.00 91.25 324 GLU A C 1
ATOM 2595 O O . GLU A 1 324 ? -2.385 0.371 15.919 1.00 91.25 324 GLU A O 1
ATOM 2600 N N . LEU A 1 325 ? -3.692 1.819 14.823 1.00 88.31 325 LEU A N 1
ATOM 2601 C CA . LEU A 1 325 ? -3.795 0.994 13.608 1.00 88.31 325 LEU A CA 1
ATOM 2602 C C . LEU A 1 325 ? -2.451 0.773 12.912 1.00 88.31 325 LEU A C 1
ATOM 2604 O O . LEU A 1 325 ? -2.259 -0.219 12.216 1.00 88.31 325 LEU A O 1
ATOM 2608 N N . LEU A 1 326 ? -1.540 1.724 13.091 1.00 85.25 326 LEU A N 1
ATOM 2609 C CA . LEU A 1 326 ? -0.247 1.801 12.416 1.00 85.25 326 LEU A CA 1
ATOM 2610 C C . LEU A 1 326 ? 0.915 1.471 13.358 1.00 85.25 326 LEU A C 1
ATOM 2612 O O . LEU A 1 326 ? 2.080 1.709 13.043 1.00 85.25 326 LEU A O 1
ATOM 2616 N N . GLU A 1 327 ? 0.601 0.941 14.537 1.00 82.12 327 GLU A N 1
ATOM 2617 C CA . GLU A 1 327 ? 1.595 0.389 15.445 1.00 82.12 327 GLU A CA 1
ATOM 2618 C C . GLU A 1 327 ? 2.173 -0.899 14.843 1.00 82.12 327 GLU A C 1
ATOM 2620 O O . GLU A 1 327 ? 1.423 -1.791 14.435 1.00 82.12 327 GLU A O 1
ATOM 2625 N N . ASN A 1 328 ? 3.505 -1.008 14.824 1.00 70.56 328 ASN A N 1
ATOM 2626 C CA . ASN A 1 328 ? 4.263 -2.118 14.225 1.00 70.56 328 ASN A CA 1
ATOM 2627 C C . ASN A 1 328 ? 4.115 -2.250 12.701 1.00 70.56 328 ASN A C 1
ATOM 2629 O O . ASN A 1 328 ? 4.309 -3.333 12.147 1.00 70.56 328 ASN A O 1
ATOM 2633 N N . VAL A 1 329 ? 3.745 -1.165 12.025 1.00 75.06 329 VAL A N 1
ATOM 2634 C CA . VAL A 1 329 ? 3.968 -1.025 10.588 1.00 75.06 329 VAL A CA 1
ATOM 2635 C C . VAL A 1 329 ? 5.168 -0.095 10.432 1.00 75.06 329 VAL A C 1
ATOM 2637 O O . VAL A 1 329 ? 5.152 1.022 10.957 1.00 75.06 329 VAL A O 1
ATOM 2640 N N . ASP A 1 330 ? 6.218 -0.582 9.773 1.00 70.81 330 ASP A N 1
ATOM 2641 C CA . ASP A 1 330 ? 7.495 0.120 9.630 1.00 70.81 330 ASP A CA 1
ATOM 2642 C C . ASP A 1 330 ? 7.357 1.293 8.647 1.00 70.81 330 ASP A C 1
ATOM 2644 O O . ASP A 1 330 ? 7.642 1.184 7.455 1.00 70.81 330 ASP A O 1
ATOM 2648 N N . PHE A 1 331 ? 6.855 2.418 9.156 1.00 70.56 331 PHE A N 1
ATOM 2649 C CA . PHE A 1 331 ? 6.817 3.696 8.451 1.00 70.56 331 PHE A CA 1
ATOM 2650 C C . PHE A 1 331 ? 8.078 4.503 8.745 1.00 70.56 331 PHE A C 1
ATOM 2652 O O . PHE A 1 331 ? 8.438 4.688 9.911 1.00 70.56 331 PHE A O 1
ATOM 2659 N N . GLU A 1 332 ? 8.677 5.080 7.708 1.00 64.38 332 GLU A N 1
ATOM 2660 C CA . GLU A 1 332 ? 9.585 6.214 7.863 1.00 64.38 332 GLU A CA 1
ATOM 2661 C C . GLU A 1 332 ? 8.699 7.428 8.230 1.00 64.38 332 GLU A C 1
ATOM 2663 O O . GLU A 1 332 ? 7.935 7.962 7.422 1.00 64.38 332 GLU A O 1
ATOM 2668 N N . ARG A 1 333 ? 8.641 7.743 9.534 1.00 55.66 333 ARG A N 1
ATOM 2669 C CA . ARG A 1 333 ? 7.726 8.743 10.111 1.00 55.66 333 ARG A CA 1
ATOM 2670 C C . ARG A 1 333 ? 8.377 10.121 10.116 1.00 55.66 333 ARG A C 1
ATOM 2672 O O . ARG A 1 333 ? 8.945 10.510 11.132 1.00 55.66 333 ARG A O 1
ATOM 2679 N N . ASP A 1 334 ? 8.195 10.881 9.043 1.00 53.59 334 ASP A N 1
ATOM 2680 C CA . ASP A 1 334 ? 8.797 12.219 8.970 1.00 53.59 334 ASP A CA 1
ATOM 2681 C C . ASP A 1 334 ? 7.817 13.376 9.239 1.00 53.59 334 ASP A C 1
ATOM 2683 O O . ASP A 1 334 ? 8.262 14.465 9.595 1.00 53.59 334 ASP A O 1
ATOM 2687 N N . VAL A 1 335 ? 6.490 13.181 9.129 1.00 57.09 335 VAL A N 1
ATOM 2688 C CA . VAL A 1 335 ? 5.576 14.345 8.991 1.00 57.09 335 VAL A CA 1
ATOM 2689 C C . VAL A 1 335 ? 4.389 14.409 9.968 1.00 57.09 335 VAL A C 1
ATOM 2691 O O . VAL A 1 335 ? 3.905 15.502 10.264 1.00 57.09 335 VAL A O 1
ATOM 2694 N N . PHE A 1 336 ? 3.901 13.298 10.529 1.00 61.84 336 PHE A N 1
ATOM 2695 C CA . PHE A 1 336 ? 2.634 13.318 11.285 1.00 61.84 336 PHE A CA 1
ATOM 2696 C C . PHE A 1 336 ? 2.808 13.284 12.803 1.00 61.84 336 PHE A C 1
ATOM 2698 O O . PHE A 1 336 ? 3.623 12.544 13.350 1.00 61.84 336 PHE A O 1
ATOM 2705 N N . GLY A 1 337 ? 1.988 14.089 13.487 1.00 64.94 337 GLY A N 1
ATOM 2706 C CA . GLY A 1 337 ? 2.024 14.254 14.937 1.00 64.94 337 GLY A CA 1
ATOM 2707 C C . GLY A 1 337 ? 1.631 13.001 15.739 1.00 64.94 337 GLY A C 1
ATOM 2708 O O . GLY A 1 337 ? 1.052 12.048 15.204 1.00 64.94 337 GLY A O 1
ATOM 2709 N N . PRO A 1 338 ? 1.904 13.008 17.058 1.00 64.00 338 PRO A N 1
ATOM 2710 C CA . PRO A 1 338 ? 1.584 11.903 17.957 1.00 64.00 338 PRO A CA 1
ATOM 2711 C C . PRO A 1 338 ? 0.065 11.699 18.035 1.00 64.00 338 PRO A C 1
ATOM 2713 O O . PRO A 1 338 ? -0.638 12.414 18.744 1.00 64.00 338 PRO A O 1
ATOM 2716 N N . GLY A 1 339 ? -0.457 10.712 17.310 1.00 72.31 339 GLY A N 1
ATOM 2717 C CA . GLY A 1 339 ? -1.896 10.438 17.253 1.00 72.31 339 GLY A CA 1
ATOM 2718 C C . GLY A 1 339 ? -2.415 9.981 15.898 1.00 72.31 339 GLY A C 1
ATOM 2719 O O . GLY A 1 339 ? -3.564 9.552 15.805 1.00 72.31 339 GLY A O 1
ATOM 2720 N N . PHE A 1 340 ? -1.585 10.041 14.861 1.00 80.69 340 PHE A N 1
ATOM 2721 C CA . PHE A 1 340 ? -1.944 9.506 13.560 1.00 80.69 340 PHE A CA 1
ATOM 2722 C C . PHE A 1 340 ? -2.268 8.005 13.622 1.00 80.69 340 PHE A C 1
ATOM 2724 O O . PHE A 1 340 ? -1.537 7.232 14.238 1.00 80.69 340 PHE A O 1
ATOM 2731 N N . GLY A 1 341 ? -3.382 7.591 13.011 1.00 84.81 341 GLY A N 1
ATOM 2732 C CA . GLY A 1 341 ? -3.841 6.199 13.065 1.00 84.81 341 GLY A CA 1
ATOM 2733 C C . GLY A 1 341 ? -4.427 5.762 14.413 1.00 84.81 341 GLY A C 1
ATOM 2734 O O . GLY A 1 341 ? -4.665 4.567 14.595 1.00 84.81 341 GLY A O 1
ATOM 2735 N N . ARG A 1 342 ? -4.669 6.684 15.361 1.00 90.75 342 ARG A N 1
ATOM 2736 C CA . ARG A 1 342 ? -5.362 6.360 16.616 1.00 90.75 342 ARG A CA 1
ATOM 2737 C C . ARG A 1 342 ? -6.870 6.290 16.426 1.00 90.75 342 ARG A C 1
ATOM 2739 O O . ARG A 1 342 ? -7.499 7.201 15.889 1.00 90.75 342 ARG A O 1
ATOM 2746 N N . MET A 1 343 ? -7.444 5.233 16.974 1.00 92.50 343 MET A N 1
ATOM 2747 C CA . MET A 1 343 ? -8.877 5.008 17.081 1.00 92.50 343 MET A CA 1
ATOM 2748 C C . MET A 1 343 ? -9.274 4.725 18.517 1.00 92.50 343 MET A C 1
ATOM 2750 O O . MET A 1 343 ? -8.429 4.423 19.363 1.00 92.50 343 MET A O 1
ATOM 2754 N N . ARG A 1 344 ? -10.573 4.825 18.798 1.00 94.69 344 ARG A N 1
ATOM 2755 C CA . ARG A 1 344 ? -11.137 4.475 20.100 1.00 94.69 344 ARG A CA 1
ATOM 2756 C C . ARG A 1 344 ? -12.320 3.549 19.913 1.00 94.69 344 ARG A C 1
ATOM 2758 O O . ARG A 1 344 ? -13.226 3.854 19.145 1.00 94.69 344 ARG A O 1
ATOM 2765 N N . VAL A 1 345 ? -12.316 2.447 20.647 1.00 95.44 345 VAL A N 1
ATOM 2766 C CA . VAL A 1 345 ? -13.514 1.638 20.863 1.00 95.44 345 VAL A CA 1
ATOM 2767 C C . VAL A 1 345 ? -14.118 2.099 22.179 1.00 95.44 345 VAL A C 1
ATOM 2769 O O . VAL A 1 345 ? -13.384 2.238 23.159 1.00 95.44 345 VAL A O 1
ATOM 2772 N N . ALA A 1 346 ? -15.422 2.356 22.210 1.00 94.69 346 ALA A N 1
ATOM 2773 C CA . ALA A 1 346 ? -16.111 2.741 23.433 1.00 94.69 346 ALA A CA 1
ATOM 2774 C C . ALA A 1 346 ? -17.441 2.005 23.614 1.00 94.69 34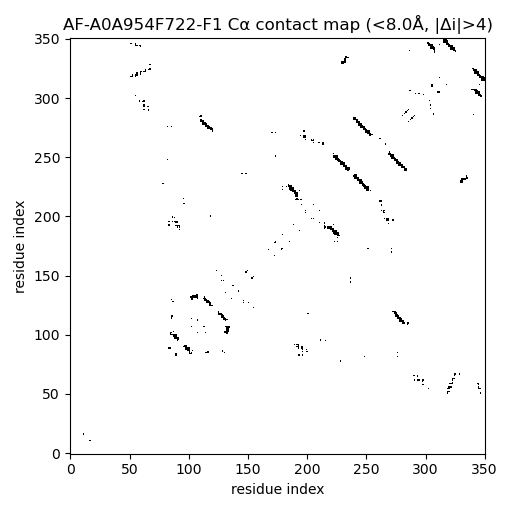6 ALA A C 1
ATOM 2776 O O . ALA A 1 346 ? -18.083 1.599 22.648 1.00 94.69 346 ALA A O 1
ATOM 2777 N N . VAL A 1 347 ? -17.840 1.848 24.873 1.00 94.12 347 VAL A N 1
ATOM 2778 C CA . VAL A 1 347 ? -19.126 1.285 25.300 1.00 94.12 347 VAL A CA 1
ATOM 2779 C C . VAL A 1 347 ? -19.766 2.269 26.269 1.00 94.12 347 VAL A C 1
ATOM 2781 O O . VAL A 1 347 ? -19.097 2.741 27.195 1.00 94.12 347 VAL A O 1
ATOM 2784 N N . ASN A 1 348 ? -21.043 2.583 26.047 1.00 90.75 348 ASN A N 1
ATOM 2785 C CA . ASN A 1 348 ? -21.822 3.394 26.975 1.00 90.75 348 ASN A CA 1
ATOM 2786 C C . ASN A 1 348 ? -22.122 2.557 28.232 1.00 90.75 348 ASN A C 1
ATOM 2788 O O . ASN A 1 348 ? -22.630 1.441 28.129 1.00 90.75 348 ASN A O 1
ATOM 2792 N N . ILE A 1 349 ? -21.755 3.079 29.402 1.00 87.44 349 ILE A N 1
ATOM 2793 C CA . ILE A 1 349 ? -21.994 2.470 30.722 1.00 87.44 349 ILE A CA 1
ATOM 2794 C C . ILE A 1 349 ? -23.119 3.173 31.497 1.00 87.44 349 ILE A C 1
ATOM 2796 O O . ILE A 1 349 ? -23.407 2.788 32.627 1.00 87.44 349 ILE A O 1
ATOM 2800 N N . GLY A 1 350 ? -23.709 4.223 30.921 1.00 74.62 350 GLY A N 1
ATOM 2801 C CA . GLY A 1 350 ? -24.817 4.991 31.474 1.00 74.62 350 GLY A CA 1
ATOM 2802 C C . GLY A 1 350 ? -26.149 4.630 30.824 1.00 74.62 350 GLY A C 1
ATOM 2803 O O . GLY A 1 350 ? -26.660 5.414 30.029 1.00 74.62 350 GLY A O 1
ATOM 2804 N N . GLU A 1 351 ? -26.698 3.473 31.196 1.00 56.44 351 GLU A N 1
ATOM 2805 C CA . GLU A 1 351 ? -28.144 3.189 31.226 1.00 56.44 351 GLU A CA 1
ATOM 2806 C C . GLU A 1 351 ? -28.492 2.401 32.492 1.00 56.44 351 GLU A C 1
ATOM 2808 O O . GLU A 1 351 ? -27.741 1.451 32.822 1.00 56.44 351 GLU A O 1
#

pLDDT: mean 80.38, std 12.21, range [39.94, 96.56]

Sequence (351 aa):
MLPPLSRFLRGLRSPRHAVFLYALLILLPAGVFGGLLWEQLRADQRQTLETVPREVRDAANRLGIEARRRIRDLLGAEAQRPFTEYADYEWVPSSASQATSPLRFSRRPEGIDGWFQFDYAEGLEAQLQLFLGSNPAPPASTLERYRAWLQTQAVEHLQFSYNSRDLIGWDTLLQSDAYWDQSSSLLTPDLGSTAYFTHRASGMNCDPEEMEAFIAGLGGSTHQVLQTTSLHLIPGPFGHPTILALRDIRIKRMPRTFARSIPTCMEPLFSNQHWIQGFWLDGDWLLEGMPRQVGNTVLSDRQLLFSGQNQPDPDQSWSQAQVELLENVDFERDVFGPGFGRMRVAVNIGE

Secondary structure (DSSP, 8-state):
-PPPTTSTTSS---HHHHHHHHHHHHHHHHHHHHHHHHHHHHHHHHHHHHHHHHHHHHHHHHHHHHHHHHHHHHHHHHHHS-GGGGSSEEEETTTTEEEE-GGGTSPPPTTEEEEEEEESTTGGG---EEE-TTSPPPPHHHHHHHHHHHHHHHHHHHHHHHHHS-SS-HHHHHT-HHHHHH-TTEE--BHHHHHHHHHHHTT----HHHHHHHHHHHTT-B--EEEEEEEEEEE-TTSSEEEEEEEEEEEPPPPGGGGGG--GGGGGGGS-EEEEEEEEEPHHIIIIIHHHHHHHHHS-TTEEEEETT----TTS-EEEEEEETTTTS-EE-SS--TTTTEEEEEEE---

Radius of gyration: 34.94 Å; Cα contacts (8 Å, |Δi|>4): 479; chains: 1; bounding box: 86×52×112 Å

Foldseek 3Di:
DDDDPPPPPPPPPDPVSVVVVVCCVPVVVVVVVVVVVVVVVVVVVVVCVPVALVQQQVLLVLLLVVLLVVVCVVVVVVLPPPPLLQFQWFQDPVVLDIDGRQLAAPDDDPQFQWKWKWFCVVPLVTDIDIGRHNDDDDPVVVVVLVVVCCSPPVNVVVVVVVVVPDPPPVQVLLPDPVNLVPAPQKDWDFPLRVLVSVLRRVVFDDDPVLSSVLSVVSPRGTFIKGKDWAWEWDQDSVSAIKIKIKIWIKTRADPCVSVPSHDPSSVCSRDITIMIMTTMGDRCCSQPVVSVVSCVVRPDPQKDKFTDPDDDDPVFDKNKDKHQNCPPPRHPYDDDDDQPRIMMIIGTPHD